Protein AF-A0A8I2K1X7-F1 (afdb_monomer)

Foldseek 3Di:
DQQFDQDLQPRDRARWDWDADPVRDTFTAGPPPRDTDQPVVNVPSVAAEAEAAEAEAAPLCLQLLVLLVLLCQVVCPVQQPPKDKDFRDPVLVVSNCVSNVCLVQQFHDDAFDLAADRWNWMWIARDPVQGIHIYTYTDHHSVCQPALVSCLGHPLSVLVHQEYEHRDACVVVVLALVVLQSSVVRVCNNCVVSVHAQASHEYEYEHEQVLVCCVQAPCPHPNVLLVVLFVVQFPVVSRPDPLVVVVVSQQVSFVSVVVCCCPVSVNVVSVVVSPVGHNYYTYYYWYSFSDDADPSGDPDRGTIGCSCVSVSVSSVSVCVVVVVVPPD

Mean predicted aligned error: 5.33 Å

Nearest PDB structures (foldseek):
  4j0q-assembly5_E  TM=5.672E-01  e=1.268E-02  Pseudomonas putida KT2440
  7z8f-assembly1_j  TM=4.090E-01  e=5.448E-02  Homo sapiens
  7z8l-assembly1_q  TM=3.602E-01  e=9.410E-02  Homo sapiens
  8ptk-assembly1_r  TM=2.717E-01  e=3.351E-02  Homo sapiens
  7z8f-assembly1_r  TM=3.135E-01  e=1.355E-01  Homo sapiens

Solvent-accessible surface area (backbone atoms only — not comparable to full-atom values): 17519 Å² total; per-residue (Å²): 132,83,68,65,43,71,35,84,86,77,65,47,75,36,48,64,42,81,45,63,50,98,85,68,50,76,44,38,24,34,75,85,77,62,48,75,44,46,62,70,70,66,70,48,69,86,50,50,77,44,46,45,35,64,44,44,55,69,90,25,43,64,68,52,41,54,34,36,39,59,55,50,48,68,60,43,43,80,49,33,83,81,28,48,77,42,55,63,43,71,69,24,41,50,54,49,51,54,35,32,54,29,50,76,71,27,34,64,71,77,84,54,54,74,52,61,53,80,46,40,37,35,37,42,34,46,39,74,95,69,42,51,34,37,38,37,38,46,62,51,25,19,70,25,55,76,38,31,72,40,22,47,68,22,43,58,65,54,66,69,22,52,36,42,32,38,35,36,27,46,75,84,49,74,53,41,26,64,62,55,31,50,48,51,50,29,48,51,51,18,34,46,77,68,75,31,58,56,56,75,18,32,40,34,41,28,36,28,57,45,66,76,40,41,93,76,29,30,85,86,34,99,40,23,69,58,33,53,51,43,72,63,23,36,71,76,64,58,44,81,56,53,50,73,62,52,53,52,51,48,52,52,49,14,54,55,49,50,48,46,38,40,67,77,31,58,18,50,66,35,52,54,50,46,58,73,44,28,61,43,73,46,35,49,58,24,15,44,42,52,62,81,59,57,94,64,29,46,91,60,83,72,49,43,14,34,56,58,53,65,57,52,49,43,55,53,56,60,46,56,58,53,54,65,73,65,68,120

pLDDT: mean 89.43, std 10.59, range [32.03, 98.62]

Sequence (328 aa):
MKNKMICPYCLEQKTIAVRKDKNKKSYYSCSACNSIIPREYAENTAIPREVVSAVGFRGHGKTINFSSLFYSVDELASIWPGFYSFAIDEKSLETLRNNINKLKKGELPPPSPTSFPTPTIVRFSNIPGLGDRFFLFYDTSGEAYTNASRLITNARFVKRSQVVIFLISLKDLDYDGSKMHDLLSVYIQGLTELEGNPKDQHLLVVFSKGDVLNPIMDENSRWKEIWQYLTNGGLKSLENIKIKKYIAGMKKASNILRDFTRIDLKATQFLNFAKNRFKTVEFSIISSLGANPVESRLQVEITPKRIFDPLLWVTYQSLSWFKKLISI

Secondary structure (DSSP, 8-state):
---EEE-TTT--EEEEEEEE-TT--EEEEETTT-PEEPHHHHH-TTS-EEEEEEE--TTS-HHHHHHHHHHTHHHHHHHSTT-EEEESSHHHHHHHHHHHHHHHTTBPPPPPPSSPPPPEEEEEEEETTTEEEEEEEE---GGGGSSHHHHHHHHGGGGG-SEEEEEEETGGGTT-HHHHHHHHHHHHHHHHHTT--GGGSEEEEEEE-GGGGTTTSSTTSTTHHHHHHHHT-SGGGGTT--HHHHHHHHHHHHHHHHHHHHHTS--HHHHHHHHHHSSEEEEEE-BSSSS--BTTB-SS----BSTTHHHHHHHHHHHHHHHHHS--

Radius of gyration: 19.54 Å; Cα contacts (8 Å, |Δi|>4): 620; chains: 1; bounding box: 54×45×62 Å

Structure (mmCIF, N/CA/C/O backbone):
data_AF-A0A8I2K1X7-F1
#
_entry.id   AF-A0A8I2K1X7-F1
#
loop_
_atom_site.group_PDB
_atom_site.id
_atom_site.type_symbol
_atom_site.label_atom_id
_atom_site.label_alt_id
_atom_site.label_comp_id
_atom_site.label_asym_id
_atom_site.label_entity_id
_atom_site.label_seq_id
_atom_site.pdbx_PDB_ins_code
_atom_site.Cartn_x
_atom_site.Cartn_y
_atom_site.Cartn_z
_atom_site.occupancy
_atom_site.B_iso_or_equiv
_atom_site.auth_seq_id
_atom_site.auth_comp_id
_atom_site.auth_asym_id
_atom_site.auth_atom_id
_atom_site.pdbx_PDB_model_num
ATOM 1 N N . MET A 1 1 ? -29.851 4.014 15.148 1.00 43.28 1 MET A N 1
ATOM 2 C CA . MET A 1 1 ? -29.235 2.817 14.524 1.00 43.28 1 MET A CA 1
ATOM 3 C C . MET A 1 1 ? -27.878 2.569 15.174 1.00 43.28 1 MET A C 1
ATOM 5 O O . MET A 1 1 ? -27.147 3.527 15.378 1.00 43.28 1 MET A O 1
ATOM 9 N N . LYS A 1 2 ? -27.539 1.331 15.561 1.00 54.72 2 LYS A N 1
ATOM 10 C CA . LYS A 1 2 ? -26.189 1.012 16.063 1.00 54.72 2 LYS A CA 1
ATOM 11 C C . LYS A 1 2 ? -25.235 0.986 14.864 1.00 54.72 2 LYS A C 1
ATOM 13 O O . LYS A 1 2 ? -25.340 0.077 14.044 1.00 54.72 2 LYS A O 1
ATOM 18 N N . ASN A 1 3 ? -24.365 1.989 14.730 1.00 64.94 3 ASN A N 1
ATOM 19 C CA . ASN A 1 3 ? -23.429 2.082 13.606 1.00 64.94 3 ASN A CA 1
ATOM 20 C C . ASN A 1 3 ? -22.484 0.872 13.612 1.00 64.94 3 ASN A C 1
ATOM 22 O O . ASN A 1 3 ? -21.681 0.691 14.530 1.00 64.94 3 ASN A O 1
ATOM 26 N N . LYS A 1 4 ? -22.615 0.013 12.593 1.00 82.00 4 LYS A N 1
ATOM 27 C CA . LYS A 1 4 ? -21.680 -1.086 12.351 1.00 82.00 4 LYS A CA 1
ATOM 28 C C . LYS A 1 4 ? -20.427 -0.505 11.710 1.00 82.00 4 LYS A C 1
ATOM 30 O O . LYS A 1 4 ? -20.515 0.127 10.662 1.00 82.00 4 LYS A O 1
ATOM 35 N N . MET A 1 5 ? -19.272 -0.760 12.303 1.00 89.06 5 MET A N 1
ATOM 36 C CA . MET A 1 5 ? -17.982 -0.314 11.783 1.00 89.06 5 MET A CA 1
ATOM 37 C C . MET A 1 5 ? -16.976 -1.459 11.807 1.00 89.06 5 MET A C 1
ATOM 39 O O . MET A 1 5 ? -17.133 -2.426 12.555 1.00 89.06 5 MET A O 1
ATOM 43 N N . ILE A 1 6 ? -15.949 -1.357 10.968 1.00 92.12 6 ILE A N 1
ATOM 44 C CA . ILE A 1 6 ? -14.867 -2.335 10.952 1.00 92.12 6 ILE A CA 1
ATOM 45 C C . ILE A 1 6 ? -14.005 -2.178 12.206 1.00 92.12 6 ILE A C 1
ATOM 47 O O . ILE A 1 6 ? -13.490 -1.094 12.498 1.00 92.12 6 ILE A O 1
ATOM 51 N N . CYS A 1 7 ? -13.867 -3.262 12.966 1.00 93.06 7 CYS A N 1
ATOM 52 C CA . CYS A 1 7 ? -12.929 -3.325 14.078 1.00 93.06 7 CYS A CA 1
ATOM 53 C C . CYS A 1 7 ? -11.491 -3.374 13.532 1.00 93.06 7 CYS A C 1
ATOM 55 O O . CYS A 1 7 ? -11.202 -4.259 12.732 1.00 93.06 7 CYS A O 1
ATOM 57 N N . PRO A 1 8 ? -10.565 -2.510 13.975 1.00 92.81 8 PRO A N 1
ATOM 58 C CA . PRO A 1 8 ? -9.185 -2.534 13.496 1.00 92.81 8 PRO A CA 1
ATOM 59 C C . PRO A 1 8 ? -8.397 -3.759 13.993 1.00 92.81 8 PRO A C 1
ATOM 61 O O . PRO A 1 8 ? -7.342 -4.065 13.472 1.00 92.81 8 PRO A O 1
ATOM 64 N N . TYR A 1 9 ? -8.872 -4.504 14.990 1.00 91.62 9 TYR A N 1
ATOM 65 C CA . TYR A 1 9 ? -8.098 -5.629 15.537 1.00 91.62 9 TYR A CA 1
ATOM 66 C C . TYR A 1 9 ? -8.554 -6.987 15.001 1.00 91.62 9 TYR A C 1
ATOM 68 O O . TYR A 1 9 ? -7.733 -7.852 14.710 1.00 91.62 9 TYR A O 1
ATOM 76 N N . CYS A 1 10 ? -9.864 -7.194 14.847 1.00 89.69 10 CYS A N 1
ATOM 77 C CA . CYS A 1 10 ? -10.405 -8.445 14.305 1.00 89.69 10 CYS A CA 1
ATOM 78 C C . CYS A 1 10 ? -10.972 -8.315 12.894 1.00 89.69 10 CYS A C 1
ATOM 80 O O . CYS A 1 10 ? -11.294 -9.335 12.297 1.00 89.69 10 CYS A O 1
ATOM 82 N N . LEU A 1 11 ? -11.094 -7.090 12.367 1.00 89.00 11 LEU A N 1
ATOM 83 C CA . LEU A 1 11 ? -11.533 -6.804 10.996 1.00 89.00 11 LEU A CA 1
ATOM 84 C C . LEU A 1 11 ? -12.962 -7.229 10.664 1.00 89.00 11 LEU A C 1
ATOM 86 O O . LEU A 1 11 ? -13.391 -7.200 9.509 1.00 89.00 11 LEU A O 1
ATOM 90 N N . GLU A 1 12 ? -13.729 -7.541 11.700 1.00 88.75 12 GLU A N 1
ATOM 91 C CA . GLU A 1 12 ? -15.152 -7.798 11.614 1.00 88.75 12 GLU A CA 1
ATOM 92 C C . GLU A 1 12 ? -15.945 -6.489 11.617 1.00 88.75 12 GLU A C 1
ATOM 94 O O . GLU A 1 12 ? -15.672 -5.571 12.398 1.00 88.75 12 GLU A O 1
ATOM 99 N N . GLN A 1 13 ? -16.964 -6.417 10.758 1.00 88.44 13 GLN A N 1
ATOM 100 C CA . GLN A 1 13 ? -17.906 -5.302 10.734 1.00 88.44 13 GLN A CA 1
ATOM 101 C C . GLN A 1 13 ? -18.980 -5.530 11.798 1.00 88.44 13 GLN A C 1
ATOM 103 O O . GLN A 1 13 ? -19.928 -6.299 11.612 1.00 88.44 13 GLN A O 1
ATOM 108 N N . LYS A 1 14 ? -18.813 -4.881 12.949 1.00 87.31 14 LYS A N 1
ATOM 109 C CA . LYS A 1 14 ? -19.638 -5.120 14.136 1.00 87.31 14 LYS A CA 1
ATOM 110 C C . LYS A 1 14 ? -20.044 -3.814 14.793 1.00 87.31 14 LYS A C 1
ATOM 112 O O . LYS A 1 14 ? -19.517 -2.742 14.509 1.00 87.31 14 LYS A O 1
ATOM 117 N N . THR A 1 15 ? -20.998 -3.928 15.704 1.00 86.06 15 THR A N 1
ATOM 118 C CA . THR A 1 15 ? -21.320 -2.843 16.620 1.00 86.06 15 THR A CA 1
ATOM 119 C C . THR A 1 15 ? -20.172 -2.665 17.606 1.00 86.06 15 THR A C 1
ATOM 121 O O . THR A 1 15 ? -19.747 -3.636 18.246 1.00 86.06 15 THR A O 1
ATOM 124 N N . ILE A 1 16 ? -19.719 -1.425 17.767 1.00 89.25 16 ILE A N 1
ATOM 125 C CA . ILE A 1 16 ? -18.835 -1.041 18.864 1.00 89.25 16 ILE A CA 1
ATOM 126 C C . ILE A 1 16 ? -19.697 -0.655 20.062 1.00 89.25 16 ILE A C 1
ATOM 128 O O . ILE A 1 16 ? -20.577 0.198 19.967 1.00 89.25 16 ILE A O 1
ATOM 132 N N . ALA A 1 17 ? -19.485 -1.350 21.175 1.00 90.25 17 ALA A N 1
ATOM 133 C CA . ALA A 1 17 ? -20.233 -1.148 22.404 1.00 90.25 17 ALA A CA 1
ATOM 134 C C . ALA A 1 17 ? -19.509 -0.145 23.302 1.00 90.25 17 ALA A C 1
ATOM 136 O O . ALA A 1 17 ? -18.297 -0.252 23.501 1.00 90.25 17 ALA A O 1
ATOM 137 N N . VAL A 1 18 ? -20.268 0.780 23.889 1.00 93.12 18 VAL A N 1
ATOM 138 C CA . VAL A 1 18 ? -19.789 1.623 24.987 1.00 93.12 18 VAL A CA 1
ATOM 139 C C . VAL A 1 18 ? -19.911 0.822 26.277 1.00 93.12 18 VAL A C 1
ATOM 141 O O . VAL A 1 18 ? -20.996 0.362 26.630 1.00 93.12 18 VAL A O 1
ATOM 144 N N . ARG A 1 19 ? -18.792 0.627 26.965 1.00 92.44 19 ARG A N 1
ATOM 145 C CA . ARG A 1 19 ? -18.703 -0.035 28.269 1.00 92.44 19 ARG A CA 1
ATOM 146 C C . ARG A 1 19 ? -18.160 0.953 29.293 1.00 92.44 19 ARG A C 1
ATOM 148 O O . ARG A 1 19 ? -17.630 1.994 28.918 1.00 92.44 19 ARG A O 1
ATOM 155 N N . LYS A 1 20 ? -18.295 0.639 30.579 1.00 93.44 20 LYS A N 1
ATOM 156 C CA . LYS A 1 20 ? -17.704 1.414 31.678 1.00 93.44 20 LYS A CA 1
ATOM 157 C C . LYS A 1 20 ? -16.700 0.550 32.423 1.00 93.44 20 LYS A C 1
ATOM 159 O O . LYS A 1 20 ? -16.929 -0.649 32.581 1.00 93.44 20 LYS A O 1
ATOM 164 N N . ASP A 1 21 ? -15.581 1.136 32.824 1.00 90.88 21 ASP A N 1
ATOM 165 C CA . ASP A 1 21 ? -14.626 0.477 33.713 1.00 90.88 21 ASP A CA 1
ATOM 166 C C . ASP A 1 21 ? -15.073 0.571 35.186 1.00 90.88 21 ASP A C 1
ATOM 168 O O . ASP A 1 21 ? -16.133 1.124 35.502 1.00 90.88 21 ASP A O 1
ATOM 172 N N . LYS A 1 22 ? -14.258 0.030 36.104 1.00 90.31 22 LYS A N 1
ATOM 173 C CA . LYS A 1 22 ? -14.517 0.077 37.556 1.00 90.31 22 LYS A CA 1
ATOM 174 C C . LYS A 1 22 ? -14.634 1.513 38.095 1.00 90.31 22 LYS A C 1
ATOM 176 O O . LYS A 1 22 ? -15.334 1.733 39.076 1.00 90.31 22 LYS A O 1
ATOM 181 N N . ASN A 1 23 ? -14.026 2.483 37.411 1.00 91.50 23 ASN A N 1
ATOM 182 C CA . ASN A 1 23 ? -14.037 3.904 37.756 1.00 91.50 23 ASN A CA 1
ATOM 183 C C . ASN A 1 23 ? -15.165 4.674 37.041 1.00 91.50 23 ASN A C 1
ATOM 185 O O . ASN A 1 23 ? -15.157 5.903 37.012 1.00 91.50 23 ASN A O 1
ATOM 189 N N . LYS A 1 24 ? -16.142 3.969 36.448 1.00 86.00 24 LYS A N 1
ATOM 190 C CA . LYS A 1 24 ? -17.257 4.526 35.660 1.00 86.00 24 LYS A CA 1
ATOM 191 C C . LYS A 1 24 ? -16.824 5.298 34.403 1.00 86.00 24 LYS A C 1
ATOM 193 O O . LYS A 1 24 ? -17.674 5.943 33.782 1.00 86.00 24 LYS A O 1
ATOM 198 N N . LYS A 1 25 ? -15.562 5.209 33.973 1.00 90.88 25 LYS A N 1
ATOM 199 C CA . LYS A 1 25 ? -15.080 5.841 32.740 1.00 90.88 25 LYS A CA 1
ATOM 200 C C . LYS A 1 25 ? -15.536 5.020 31.539 1.00 90.88 25 LYS A C 1
ATOM 202 O O . LYS A 1 25 ? -15.321 3.809 31.469 1.00 90.88 25 LYS A O 1
ATOM 207 N N . SER A 1 26 ? -16.183 5.685 30.586 1.00 93.12 26 SER A N 1
ATOM 208 C CA . SER A 1 26 ? -16.662 5.031 29.370 1.00 93.12 26 SER A CA 1
ATOM 209 C C . SER A 1 26 ? -15.505 4.706 28.420 1.00 93.12 26 SER A C 1
ATOM 211 O O . SER A 1 26 ? -14.658 5.563 28.161 1.00 93.12 26 SER A O 1
ATOM 213 N N . TYR A 1 27 ? -15.512 3.508 27.843 1.00 93.50 27 TYR A N 1
ATOM 214 C CA . TYR A 1 27 ? -14.605 3.076 26.779 1.00 93.50 27 TYR A CA 1
ATOM 215 C C . TYR A 1 27 ? -15.371 2.336 25.678 1.00 93.50 27 TYR A C 1
ATOM 217 O O . TYR A 1 27 ? -16.461 1.808 25.898 1.00 93.50 27 TYR A O 1
ATOM 225 N N . TYR A 1 28 ? -14.797 2.300 24.480 1.00 94.62 28 TYR A N 1
ATOM 226 C CA . TYR A 1 28 ? -15.372 1.612 23.329 1.00 94.62 28 TYR A CA 1
ATOM 227 C C . TYR A 1 28 ? -14.747 0.227 23.189 1.00 94.62 28 TYR A C 1
ATOM 229 O O . TYR A 1 28 ? -13.544 0.068 23.373 1.00 94.62 28 TYR A O 1
ATOM 237 N N . SER A 1 29 ? -15.547 -0.785 22.862 1.00 94.62 29 SER A N 1
ATOM 238 C CA . SER A 1 29 ? -15.068 -2.163 22.700 1.00 94.62 29 SER A CA 1
ATOM 239 C C . SER A 1 29 ? -15.733 -2.868 21.526 1.00 94.62 29 SER A C 1
ATOM 241 O O . SER A 1 29 ? -16.920 -2.668 21.243 1.00 94.62 29 SER A O 1
ATOM 243 N N . CYS A 1 30 ? -14.974 -3.717 20.838 1.00 93.31 30 CYS A N 1
ATOM 244 C CA . CYS A 1 30 ? -15.537 -4.586 19.815 1.00 93.31 30 CYS A CA 1
ATOM 245 C C . CYS A 1 30 ? -16.385 -5.685 20.461 1.00 93.31 30 CYS A C 1
ATOM 247 O O . CYS A 1 30 ? -15.912 -6.413 21.328 1.00 93.31 30 CYS A O 1
ATOM 249 N N . SER A 1 31 ? -17.618 -5.861 19.989 1.00 91.56 31 SER A N 1
ATOM 250 C CA . SER A 1 31 ? -18.508 -6.926 20.471 1.00 91.56 31 SER A CA 1
ATOM 251 C C . SER A 1 31 ? -18.048 -8.349 20.125 1.00 91.56 31 SER A C 1
ATOM 253 O O . SER A 1 31 ? -18.512 -9.284 20.764 1.00 91.56 31 SER A O 1
ATOM 255 N N . ALA A 1 32 ? -17.149 -8.524 19.149 1.00 91.25 32 ALA A N 1
ATOM 256 C CA . ALA A 1 32 ? -16.661 -9.842 18.730 1.00 91.25 32 ALA A CA 1
ATOM 257 C C . ALA A 1 32 ? -15.359 -10.254 19.432 1.00 91.25 32 ALA A C 1
ATOM 259 O O . ALA A 1 32 ? -15.272 -11.352 19.965 1.00 91.25 32 ALA A O 1
ATOM 260 N N . CYS A 1 33 ? -14.343 -9.385 19.439 1.00 91.88 33 CYS A N 1
ATOM 261 C CA . CYS A 1 33 ? -13.023 -9.714 19.993 1.00 91.88 33 CYS A CA 1
ATOM 262 C C . CYS A 1 33 ? -12.727 -9.049 21.343 1.00 91.88 33 CYS A C 1
ATOM 264 O O . CYS A 1 33 ? -11.631 -9.210 21.865 1.00 91.88 33 CYS A O 1
ATOM 266 N N . ASN A 1 34 ? -13.667 -8.269 21.892 1.00 92.31 34 ASN A N 1
ATOM 267 C CA . ASN A 1 34 ? -13.533 -7.513 23.144 1.00 92.31 34 ASN A CA 1
ATOM 268 C C . ASN A 1 34 ? -12.375 -6.495 23.204 1.00 92.31 34 ASN A C 1
ATOM 270 O O . ASN A 1 34 ? -12.205 -5.843 24.231 1.00 92.31 34 ASN A O 1
ATOM 274 N N . SER A 1 35 ? -11.621 -6.295 22.119 1.00 92.31 35 SER A N 1
ATOM 275 C CA . SER A 1 35 ? -10.559 -5.288 22.057 1.00 92.31 35 SER A CA 1
ATOM 276 C C . SER A 1 35 ? -11.113 -3.883 22.300 1.00 92.31 35 SER A C 1
ATOM 278 O O . SER A 1 35 ? -12.180 -3.533 21.780 1.00 92.31 35 SER A O 1
ATOM 280 N N . ILE A 1 36 ? -10.370 -3.083 23.067 1.00 93.62 36 ILE A N 1
ATOM 281 C CA . ILE A 1 36 ? -10.667 -1.669 23.304 1.00 93.62 36 ILE A CA 1
ATOM 282 C C . ILE A 1 36 ? -10.404 -0.908 22.009 1.00 93.62 36 ILE A C 1
ATOM 284 O O . ILE A 1 36 ? -9.318 -0.996 21.450 1.00 93.62 36 ILE A O 1
ATOM 288 N N . ILE A 1 37 ? -11.406 -0.180 21.527 1.00 94.31 37 ILE A N 1
ATOM 289 C CA . ILE A 1 37 ? -11.307 0.626 20.312 1.00 94.31 37 ILE A CA 1
ATOM 290 C C . ILE A 1 37 ? -10.917 2.052 20.700 1.00 94.31 37 ILE A C 1
ATOM 292 O O . ILE A 1 37 ? -11.545 2.609 21.609 1.00 94.31 37 ILE A O 1
ATOM 296 N N . PRO A 1 38 ? -9.934 2.673 20.023 1.00 94.38 38 PRO A N 1
ATOM 297 C CA . PRO A 1 38 ? -9.582 4.054 20.306 1.00 94.38 38 PRO A CA 1
ATOM 298 C C . PRO A 1 38 ? -10.788 4.976 20.115 1.00 94.38 38 PRO A C 1
ATOM 300 O O . PRO A 1 38 ? -11.530 4.863 19.134 1.00 94.38 38 PRO A O 1
ATOM 303 N N . ARG A 1 39 ? -10.979 5.894 21.068 1.00 93.44 39 ARG A N 1
ATOM 304 C CA . ARG A 1 39 ? -12.136 6.799 21.119 1.00 93.44 39 ARG A CA 1
ATOM 305 C C . ARG A 1 39 ? -12.312 7.573 19.815 1.00 93.44 39 ARG A C 1
ATOM 307 O O . ARG A 1 39 ? -13.391 7.534 19.236 1.00 93.44 39 ARG A O 1
ATOM 314 N N . GLU A 1 40 ? -11.231 8.178 19.332 1.00 93.56 40 GLU A N 1
ATOM 315 C CA . GLU A 1 40 ? -11.212 8.975 18.103 1.00 93.56 40 GLU A CA 1
ATOM 316 C C . GLU A 1 40 ? -11.729 8.187 16.889 1.00 93.56 40 GLU A C 1
ATOM 318 O O . GLU A 1 40 ? -12.519 8.686 16.090 1.00 93.56 40 GLU A O 1
ATOM 323 N N . TYR A 1 41 ? -11.360 6.912 16.779 1.00 94.12 41 TYR A N 1
ATOM 324 C CA . TYR A 1 41 ? -11.813 6.043 15.696 1.00 94.12 41 TYR A CA 1
ATOM 325 C C . TYR A 1 41 ? -13.283 5.631 15.834 1.00 94.12 41 TYR A C 1
ATOM 327 O O . TYR A 1 41 ? -13.988 5.516 14.824 1.00 94.12 41 TYR A O 1
ATOM 335 N N . ALA A 1 42 ? -13.739 5.396 17.068 1.00 93.19 42 ALA A N 1
ATOM 336 C CA . ALA A 1 42 ? -15.102 4.974 17.378 1.00 93.19 42 ALA A CA 1
ATOM 337 C C . ALA A 1 42 ? -16.130 6.110 17.243 1.00 93.19 42 ALA A C 1
ATOM 339 O O . ALA A 1 42 ? -17.234 5.872 16.759 1.00 93.19 42 ALA A O 1
ATOM 340 N N . GLU A 1 43 ? -15.774 7.332 17.645 1.00 92.62 43 GLU A N 1
ATOM 341 C CA . GLU A 1 43 ? -16.683 8.487 17.650 1.00 92.62 43 GLU A CA 1
ATOM 342 C C . GLU A 1 43 ? -16.849 9.099 16.251 1.00 92.62 43 GLU A C 1
ATOM 344 O O . GLU A 1 43 ? -17.961 9.449 15.850 1.00 92.62 43 GLU A O 1
ATOM 349 N N . ASN A 1 44 ? -15.791 9.121 15.436 1.00 92.12 44 ASN A N 1
ATOM 350 C CA . ASN A 1 44 ? -15.813 9.733 14.105 1.00 92.12 44 ASN A CA 1
ATOM 351 C C . ASN A 1 44 ? -16.345 8.785 13.015 1.00 92.12 44 ASN A C 1
ATOM 353 O O . ASN A 1 44 ? -15.666 8.471 12.033 1.00 92.12 44 ASN A O 1
ATOM 357 N N . THR A 1 45 ? -17.570 8.276 13.175 1.00 89.88 45 THR A N 1
ATOM 358 C CA . THR A 1 45 ? -18.150 7.250 12.278 1.00 89.88 45 THR A CA 1
ATOM 359 C C . THR A 1 45 ? -18.290 7.680 10.813 1.00 89.88 45 THR A C 1
ATOM 361 O O . THR A 1 45 ? -18.204 6.817 9.943 1.00 89.88 45 THR A O 1
ATOM 364 N N . ALA A 1 46 ? -18.390 8.979 10.522 1.00 89.81 46 ALA A N 1
ATOM 365 C CA . ALA A 1 46 ? -18.499 9.503 9.157 1.00 89.81 46 ALA A CA 1
ATOM 366 C C . ALA A 1 46 ? -17.187 9.452 8.343 1.00 89.81 46 ALA A C 1
ATOM 368 O O . ALA A 1 46 ? -17.234 9.465 7.116 1.00 89.81 46 ALA A O 1
ATOM 369 N N . ILE A 1 47 ? -16.022 9.374 8.998 1.00 92.44 47 ILE A N 1
ATOM 370 C CA . ILE A 1 47 ? -14.719 9.389 8.314 1.00 92.44 47 ILE A CA 1
ATOM 371 C C . ILE A 1 47 ? -14.445 8.017 7.668 1.00 92.44 47 ILE A C 1
ATOM 373 O O . ILE A 1 47 ? -14.477 7.004 8.373 1.00 92.44 47 ILE A O 1
ATOM 377 N N . PRO A 1 48 ? -14.146 7.919 6.360 1.00 92.56 48 PRO A N 1
ATOM 378 C CA . PRO A 1 48 ? -13.856 6.635 5.722 1.00 92.56 48 PRO A CA 1
ATOM 379 C C . PRO A 1 48 ? -12.636 5.925 6.327 1.00 92.56 48 PRO A C 1
ATOM 381 O O . PRO A 1 48 ? -11.716 6.560 6.844 1.00 92.56 48 PRO A O 1
ATOM 384 N N . ARG A 1 49 ? -12.644 4.589 6.270 1.00 92.31 49 ARG A N 1
ATOM 385 C CA . ARG A 1 49 ? -11.635 3.715 6.888 1.00 92.31 49 ARG A CA 1
ATOM 386 C C . ARG A 1 49 ? -11.022 2.818 5.830 1.00 92.31 49 ARG A C 1
ATOM 388 O O . ARG A 1 49 ? -11.706 1.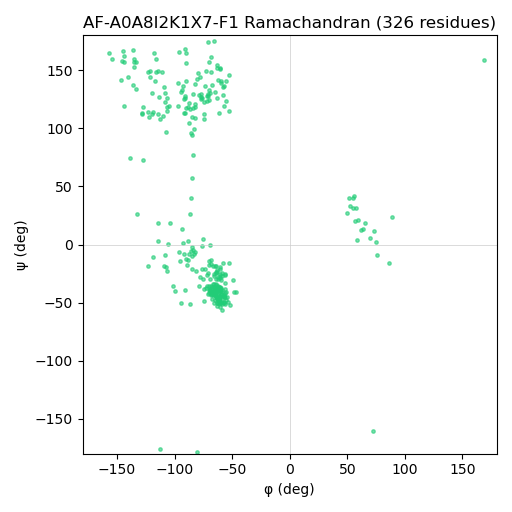960 5.281 1.00 92.31 49 ARG A O 1
ATOM 395 N N . GLU A 1 50 ? -9.742 3.019 5.579 1.00 93.56 50 GLU A N 1
ATOM 396 C CA . GLU A 1 50 ? -8.994 2.358 4.522 1.00 93.56 50 GLU A CA 1
ATOM 397 C C . GLU A 1 50 ? -8.052 1.319 5.127 1.00 93.56 50 GLU A C 1
ATOM 399 O O . GLU A 1 50 ? -7.147 1.647 5.897 1.00 93.56 50 GLU A O 1
ATOM 404 N N . VAL A 1 51 ? -8.254 0.048 4.777 1.00 93.75 51 VAL A N 1
ATOM 405 C CA . VAL A 1 51 ? -7.319 -1.028 5.131 1.00 93.75 51 VAL A CA 1
ATOM 406 C C . VAL A 1 51 ? -6.187 -1.039 4.113 1.00 93.75 51 VAL A C 1
ATOM 408 O O . VAL A 1 51 ? -6.385 -1.440 2.963 1.00 93.75 51 VAL A O 1
ATOM 411 N N . VAL A 1 52 ? -4.998 -0.623 4.545 1.00 93.50 52 VAL A N 1
ATOM 412 C CA . VAL A 1 52 ? -3.793 -0.597 3.714 1.00 93.50 52 VAL A CA 1
ATOM 413 C C . VAL A 1 52 ? -3.045 -1.911 3.900 1.00 93.50 52 VAL A C 1
ATOM 415 O O . VAL A 1 52 ? -2.531 -2.208 4.978 1.00 93.50 52 VAL A O 1
ATOM 418 N N . SER A 1 53 ? -3.001 -2.701 2.829 1.00 87.19 53 SER A N 1
ATOM 419 C CA . SER A 1 53 ? -2.407 -4.034 2.813 1.00 87.19 53 SER A CA 1
ATOM 420 C C . SER A 1 53 ? -1.264 -4.091 1.808 1.00 87.19 53 SER A C 1
ATOM 422 O O . SER A 1 53 ? -1.514 -4.054 0.602 1.00 87.19 53 SER A O 1
ATOM 424 N N . ALA A 1 54 ? -0.030 -4.234 2.296 1.00 90.12 54 ALA A N 1
ATOM 425 C CA . ALA A 1 54 ? 1.133 -4.508 1.457 1.00 90.12 54 ALA A CA 1
ATOM 426 C C . ALA A 1 54 ? 1.452 -6.011 1.445 1.00 90.12 54 ALA A C 1
ATOM 428 O O . ALA A 1 54 ? 1.774 -6.605 2.472 1.00 90.12 54 ALA A O 1
ATOM 429 N N . VAL A 1 55 ? 1.394 -6.612 0.261 1.00 90.25 55 VAL A N 1
ATOM 430 C CA . VAL A 1 55 ? 1.716 -8.014 -0.020 1.00 90.25 55 VAL A CA 1
ATOM 431 C C . VAL A 1 55 ? 3.020 -8.067 -0.804 1.00 90.25 55 VAL A C 1
ATOM 433 O O . VAL A 1 55 ? 3.228 -7.285 -1.725 1.00 90.25 55 VAL A O 1
ATOM 436 N N . GLY A 1 56 ? 3.915 -8.978 -0.440 1.00 88.06 56 GLY A N 1
ATOM 437 C CA . GLY A 1 56 ? 5.204 -9.143 -1.112 1.00 88.06 56 GLY A CA 1
ATOM 438 C C . GLY A 1 56 ? 6.136 -10.049 -0.324 1.00 88.06 56 GLY A C 1
ATOM 439 O O . GLY A 1 56 ? 5.978 -10.180 0.895 1.00 88.06 56 GLY A O 1
ATOM 440 N N . PHE A 1 57 ? 7.134 -10.637 -0.982 1.00 87.56 57 PHE A N 1
ATOM 441 C CA . PHE A 1 57 ? 8.116 -11.484 -0.305 1.00 87.56 57 PHE A CA 1
ATOM 442 C C . PHE A 1 57 ? 8.987 -10.694 0.686 1.00 87.56 57 PHE A C 1
ATOM 444 O O . PHE A 1 57 ? 8.879 -9.469 0.861 1.00 87.56 57 PHE A O 1
ATOM 451 N N . ARG A 1 58 ? 9.832 -11.420 1.421 1.00 87.94 58 ARG A N 1
ATOM 452 C CA . ARG A 1 58 ? 10.839 -10.821 2.304 1.00 87.94 58 ARG A CA 1
ATOM 453 C C . ARG A 1 58 ? 11.817 -10.001 1.451 1.00 87.94 58 ARG A C 1
ATOM 455 O O . ARG A 1 58 ? 12.123 -10.384 0.334 1.00 87.94 58 ARG A O 1
ATOM 462 N N . GLY A 1 59 ? 12.259 -8.845 1.950 1.00 86.62 59 GLY A N 1
ATOM 463 C CA . GLY A 1 59 ? 13.199 -7.971 1.227 1.00 86.62 59 GLY A CA 1
ATOM 464 C C . GLY A 1 59 ? 12.566 -6.980 0.241 1.00 86.62 59 GLY A C 1
ATOM 465 O O . GLY A 1 59 ? 13.175 -5.953 -0.045 1.00 86.62 59 GLY A O 1
ATOM 466 N N . HIS A 1 60 ? 11.300 -7.174 -0.149 1.00 92.12 60 HIS A N 1
ATOM 467 C CA . HIS A 1 60 ? 10.604 -6.315 -1.123 1.00 92.12 60 HIS A CA 1
ATOM 468 C C . HIS A 1 60 ? 10.278 -4.892 -0.620 1.00 92.12 60 HIS A C 1
ATOM 470 O O . HIS A 1 60 ? 9.703 -4.092 -1.355 1.00 92.12 60 HIS A O 1
ATOM 476 N N . GLY A 1 61 ? 10.631 -4.560 0.627 1.00 91.00 61 GLY A N 1
ATOM 477 C CA . GLY A 1 61 ? 10.562 -3.193 1.147 1.00 91.00 61 GLY A CA 1
ATOM 478 C C . GLY A 1 61 ? 9.232 -2.773 1.778 1.00 91.00 61 GLY A C 1
ATOM 479 O O . GLY A 1 61 ? 8.973 -1.581 1.834 1.00 91.00 61 GLY A O 1
ATOM 480 N N . LYS A 1 62 ? 8.389 -3.696 2.267 1.00 91.81 62 LYS A N 1
ATOM 481 C CA . LYS A 1 62 ? 7.074 -3.364 2.871 1.00 91.81 62 LYS A CA 1
ATOM 482 C C . LYS A 1 62 ? 7.188 -2.423 4.078 1.00 91.81 62 LYS A C 1
ATOM 484 O O . LYS A 1 62 ? 6.656 -1.317 4.053 1.00 91.81 62 LYS A O 1
ATOM 489 N N . THR A 1 63 ? 7.959 -2.828 5.082 1.00 89.75 63 THR A N 1
ATOM 490 C CA . THR A 1 63 ? 8.226 -2.040 6.295 1.00 89.75 63 THR A CA 1
ATOM 491 C C . THR A 1 63 ? 8.929 -0.727 5.983 1.00 89.75 63 THR A C 1
ATOM 493 O O . THR A 1 63 ? 8.573 0.312 6.534 1.00 89.75 63 THR A O 1
ATOM 496 N N . ILE A 1 64 ? 9.903 -0.761 5.067 1.00 91.31 64 ILE A N 1
ATOM 497 C CA . ILE A 1 64 ? 10.611 0.436 4.600 1.00 91.31 64 ILE A CA 1
ATOM 498 C C . ILE A 1 64 ? 9.639 1.406 3.930 1.00 91.31 64 ILE A C 1
ATOM 500 O O . ILE A 1 64 ? 9.652 2.583 4.255 1.00 91.31 64 ILE A O 1
ATOM 504 N N . ASN A 1 65 ? 8.754 0.920 3.060 1.00 92.94 65 ASN A N 1
ATOM 505 C CA . ASN A 1 65 ? 7.754 1.735 2.385 1.00 92.94 65 ASN A CA 1
ATOM 506 C C . ASN A 1 65 ? 6.859 2.479 3.384 1.00 92.94 65 ASN A C 1
ATOM 508 O O . ASN A 1 65 ? 6.724 3.694 3.289 1.00 92.94 65 ASN A O 1
ATOM 512 N N . PHE A 1 66 ? 6.300 1.779 4.375 1.00 91.94 66 PHE A N 1
ATOM 513 C CA . PHE A 1 66 ? 5.489 2.430 5.407 1.00 91.94 66 PHE A CA 1
ATOM 514 C C . PHE A 1 66 ? 6.306 3.386 6.276 1.00 91.94 66 PHE A C 1
ATOM 516 O O . PHE A 1 66 ? 5.859 4.495 6.550 1.00 91.94 66 PHE A O 1
ATOM 523 N N . SER A 1 67 ? 7.522 3.005 6.665 1.00 91.31 67 SER A N 1
ATOM 524 C CA . SER A 1 67 ? 8.374 3.850 7.509 1.00 91.31 67 SER A CA 1
ATOM 525 C C . SER A 1 67 ? 8.775 5.143 6.795 1.00 91.31 67 SER A C 1
ATOM 527 O O . SER A 1 67 ? 8.678 6.215 7.384 1.00 91.31 67 SER A O 1
ATOM 529 N N . SER A 1 68 ? 9.148 5.056 5.515 1.00 92.88 68 SER A N 1
ATOM 530 C CA . SER A 1 68 ? 9.438 6.214 4.669 1.00 92.88 68 SER A CA 1
ATOM 531 C C . SER A 1 68 ? 8.203 7.070 4.420 1.00 92.88 68 SER A C 1
ATOM 533 O O . SER A 1 68 ? 8.305 8.291 4.455 1.00 92.88 68 SER A O 1
ATOM 535 N N . LEU A 1 69 ? 7.030 6.456 4.215 1.00 93.88 69 LEU A N 1
ATOM 536 C CA . LEU A 1 69 ? 5.772 7.192 4.105 1.00 93.88 69 LEU A CA 1
ATOM 537 C C . LEU A 1 69 ? 5.560 8.051 5.351 1.00 93.88 69 LEU A C 1
ATOM 539 O O . LEU A 1 69 ? 5.365 9.251 5.217 1.00 93.88 69 LEU A O 1
ATOM 543 N N . PHE A 1 70 ? 5.661 7.463 6.547 1.00 91.69 70 PHE A N 1
ATOM 544 C CA . PHE A 1 70 ? 5.467 8.184 7.806 1.00 91.69 70 PHE A CA 1
ATOM 545 C C . PHE A 1 70 ? 6.550 9.219 8.091 1.00 91.69 70 PHE A C 1
ATOM 547 O O . PHE A 1 70 ? 6.229 10.297 8.581 1.00 91.69 70 PHE A O 1
ATOM 554 N N . TYR A 1 71 ? 7.803 8.931 7.742 1.00 91.12 71 TYR A N 1
ATOM 555 C CA . TYR A 1 71 ? 8.883 9.913 7.803 1.00 91.12 71 TYR A CA 1
ATOM 556 C C . TYR A 1 71 ? 8.553 11.167 6.979 1.00 91.12 71 TYR A C 1
ATOM 558 O O . TYR A 1 71 ? 8.821 12.279 7.419 1.00 91.12 71 TYR A O 1
ATOM 566 N N . SER A 1 72 ? 7.922 10.995 5.816 1.00 92.44 72 SER A N 1
ATOM 567 C CA . SER A 1 72 ? 7.563 12.091 4.913 1.00 92.44 72 SER A CA 1
ATOM 568 C C . SER A 1 72 ? 6.247 12.803 5.249 1.00 92.44 72 SER A C 1
ATOM 570 O O . SER A 1 72 ? 5.907 13.778 4.582 1.00 92.44 72 SER A O 1
ATOM 572 N N . VAL A 1 73 ? 5.478 12.340 6.241 1.00 91.88 73 VAL A N 1
ATOM 573 C CA . VAL A 1 73 ? 4.171 12.937 6.574 1.00 91.88 73 VAL A CA 1
ATOM 574 C C . VAL A 1 73 ? 4.310 14.339 7.170 1.00 91.88 73 VAL A C 1
ATOM 576 O O . VAL A 1 73 ? 3.476 15.190 6.873 1.00 91.88 73 VAL A O 1
ATOM 579 N N . ASP A 1 74 ? 5.351 14.604 7.963 1.00 87.12 74 ASP A N 1
ATOM 580 C CA . ASP A 1 74 ? 5.557 15.928 8.573 1.00 87.12 74 ASP A CA 1
ATOM 581 C C . ASP A 1 74 ? 5.747 17.016 7.501 1.00 87.12 74 ASP A C 1
ATOM 583 O O . ASP A 1 74 ? 5.217 18.118 7.626 1.00 87.12 74 ASP A O 1
ATOM 587 N N . GLU A 1 75 ? 6.423 16.689 6.395 1.00 90.44 75 GLU A N 1
ATOM 588 C CA . GLU A 1 75 ? 6.594 17.603 5.260 1.00 90.44 75 GLU A CA 1
ATOM 589 C C . GLU A 1 75 ? 5.283 17.820 4.487 1.00 90.44 75 GLU A C 1
ATOM 591 O O . GLU A 1 75 ? 5.084 18.875 3.895 1.00 90.44 75 GLU A O 1
ATOM 596 N N . LEU A 1 76 ? 4.325 16.884 4.532 1.00 92.00 76 LEU A N 1
ATOM 597 C CA . LEU A 1 76 ? 3.006 17.129 3.938 1.00 92.00 76 LEU A CA 1
ATOM 598 C C . LEU A 1 76 ? 2.261 18.267 4.643 1.00 92.00 76 LEU A C 1
ATOM 600 O O . LEU A 1 76 ? 1.546 19.021 3.985 1.00 92.00 76 LEU A O 1
ATOM 604 N N . ALA A 1 77 ? 2.438 18.420 5.957 1.00 91.31 77 ALA A N 1
ATOM 605 C CA . ALA A 1 77 ? 1.790 19.487 6.719 1.00 91.31 77 ALA A CA 1
ATOM 606 C C . ALA A 1 77 ? 2.279 20.886 6.319 1.00 91.31 77 ALA A C 1
ATOM 608 O O . ALA A 1 77 ? 1.527 21.850 6.457 1.00 91.31 77 ALA A O 1
ATOM 609 N N . SER A 1 78 ? 3.502 21.009 5.790 1.00 90.62 78 SER A N 1
ATOM 610 C CA . SER A 1 78 ? 4.016 22.290 5.296 1.00 90.62 78 SER A CA 1
ATOM 611 C C . SER A 1 78 ? 3.539 22.630 3.880 1.00 90.62 78 SER A C 1
ATOM 613 O O . SER A 1 78 ? 3.491 23.810 3.539 1.00 90.62 78 SER A O 1
ATOM 615 N N . ILE A 1 79 ? 3.145 21.638 3.069 1.00 93.25 79 ILE A N 1
ATOM 616 C CA . ILE A 1 79 ? 2.746 21.849 1.662 1.00 93.25 79 ILE A CA 1
ATOM 617 C C . ILE A 1 79 ? 1.239 21.718 1.402 1.00 93.25 79 ILE A C 1
ATOM 619 O O . ILE A 1 79 ? 0.753 22.179 0.367 1.00 93.25 79 ILE A O 1
ATOM 623 N N . TRP A 1 80 ? 0.482 21.076 2.295 1.00 94.19 80 TRP A N 1
ATOM 624 C CA . TRP A 1 80 ? -0.969 20.917 2.179 1.00 94.19 80 TRP A CA 1
ATOM 625 C C . TRP A 1 80 ? -1.689 21.766 3.232 1.00 94.19 80 TRP A C 1
ATOM 627 O O . TRP A 1 80 ? -1.648 21.438 4.419 1.00 94.19 80 TRP A O 1
ATOM 637 N N . PRO A 1 81 ? -2.394 22.840 2.824 1.00 92.69 81 PRO A N 1
ATOM 638 C CA . PRO A 1 81 ? -3.095 23.713 3.759 1.00 92.69 81 PRO A CA 1
ATOM 639 C C . PRO A 1 81 ? -4.081 22.953 4.654 1.00 92.69 81 PRO A C 1
ATOM 641 O O . PRO A 1 81 ? -4.988 22.276 4.170 1.00 92.69 81 PRO A O 1
ATOM 644 N N . GLY A 1 82 ? -3.901 23.081 5.971 1.00 93.38 82 GLY A N 1
ATOM 645 C CA . GLY A 1 82 ? -4.749 22.443 6.980 1.00 93.38 82 GLY A CA 1
ATOM 646 C C . GLY A 1 82 ? -4.529 20.938 7.151 1.00 93.38 82 GLY A C 1
ATOM 647 O O . GLY A 1 82 ? -5.243 20.322 7.947 1.00 93.38 82 GLY A O 1
ATOM 648 N N . PHE A 1 83 ? -3.580 20.329 6.434 1.00 96.12 83 PHE A N 1
ATOM 649 C CA . PHE A 1 83 ? -3.255 18.922 6.622 1.00 96.12 83 PHE A CA 1
ATOM 650 C C . PHE A 1 83 ? -2.625 18.687 7.992 1.00 96.12 83 PHE A C 1
ATOM 652 O O . PHE A 1 83 ? -1.739 19.418 8.432 1.00 96.12 83 PHE A O 1
ATOM 659 N N . TYR A 1 84 ? -3.055 17.613 8.642 1.00 94.94 84 TYR A N 1
ATOM 660 C CA . TYR A 1 84 ? -2.359 17.054 9.790 1.00 94.94 84 TYR A CA 1
ATOM 661 C C . TYR A 1 84 ? -2.509 15.537 9.795 1.00 94.94 84 TYR A C 1
ATOM 663 O O . TYR A 1 84 ? -3.451 14.974 9.222 1.00 94.94 84 TYR A O 1
ATOM 671 N N . SER A 1 85 ? -1.578 14.879 10.481 1.00 94.31 85 SER A N 1
ATOM 672 C CA . SER A 1 85 ? -1.671 13.458 10.783 1.00 94.31 85 SER A CA 1
ATOM 673 C C . SER A 1 85 ? -1.767 13.231 12.284 1.00 94.31 85 SER A C 1
ATOM 675 O O . SER A 1 85 ? -1.236 14.004 13.081 1.00 94.31 85 SER A O 1
ATOM 677 N N . PHE A 1 86 ? -2.475 12.176 12.674 1.00 91.75 86 PHE A N 1
ATOM 678 C CA . PHE A 1 86 ? -2.672 11.840 14.075 1.00 91.75 86 PHE A CA 1
ATOM 679 C C . PHE A 1 86 ? -2.687 10.325 14.272 1.00 91.75 86 PHE A C 1
ATOM 681 O O . PHE A 1 86 ? -3.540 9.622 13.724 1.00 91.75 86 PHE A O 1
ATOM 688 N N . ALA A 1 87 ? -1.740 9.819 15.062 1.00 93.25 87 ALA A N 1
ATOM 689 C CA . ALA A 1 87 ? -1.755 8.444 15.546 1.00 93.25 87 ALA A CA 1
ATOM 690 C C . ALA A 1 87 ? -2.821 8.317 16.640 1.00 93.25 87 ALA A C 1
ATOM 692 O O . ALA A 1 87 ? -2.779 9.043 17.629 1.00 93.25 87 ALA A O 1
ATOM 693 N N . ILE A 1 88 ? -3.787 7.416 16.467 1.00 91.81 88 ILE A N 1
ATOM 694 C CA . ILE A 1 88 ? -4.995 7.431 17.310 1.00 91.81 88 ILE A CA 1
ATOM 695 C C . ILE A 1 88 ? -4.850 6.690 18.647 1.00 91.81 88 ILE A C 1
ATOM 697 O O . ILE A 1 88 ? -5.755 6.754 19.479 1.00 91.81 88 ILE A O 1
ATOM 701 N N . ASP A 1 89 ? -3.755 5.953 18.839 1.00 88.56 89 ASP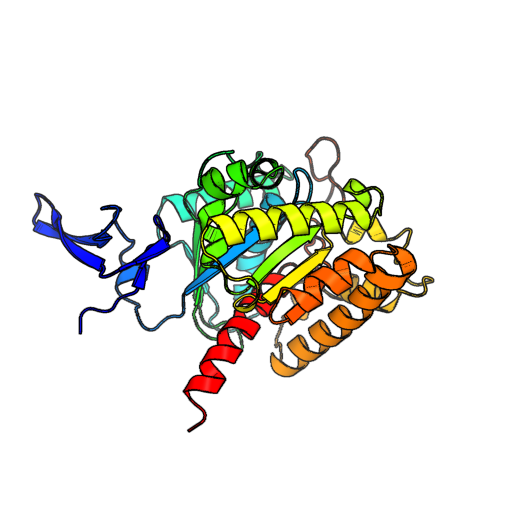 A N 1
ATOM 702 C CA . ASP A 1 89 ? -3.417 5.278 20.089 1.00 88.56 89 ASP A CA 1
ATOM 703 C C . ASP A 1 89 ? -1.902 5.299 20.358 1.00 88.56 89 ASP A C 1
ATOM 705 O O . ASP A 1 89 ? -1.090 5.542 19.461 1.00 88.56 89 ASP A O 1
ATOM 709 N N . GLU A 1 90 ? -1.533 5.054 21.621 1.00 85.69 90 GLU A N 1
ATOM 710 C CA . GLU A 1 90 ? -0.144 5.073 22.107 1.00 85.69 90 GLU A CA 1
ATOM 711 C C . GLU A 1 90 ? 0.747 4.115 21.307 1.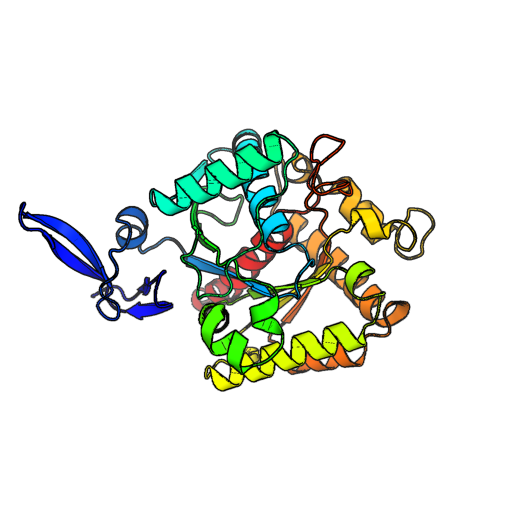00 85.69 90 GLU A C 1
ATOM 713 O O . GLU A 1 90 ? 1.854 4.462 20.910 1.00 85.69 90 GLU A O 1
ATOM 718 N N . LYS A 1 91 ? 0.236 2.918 20.998 1.00 87.44 91 LYS A N 1
ATOM 719 C CA . LYS A 1 91 ? 0.988 1.884 20.283 1.00 87.44 91 LYS A CA 1
ATOM 720 C C . LYS A 1 91 ? 1.293 2.290 18.840 1.00 87.44 91 LYS A C 1
ATOM 722 O O . LYS A 1 91 ? 2.396 2.045 18.343 1.00 87.44 91 LYS A O 1
ATOM 727 N N . SER A 1 92 ? 0.333 2.914 18.161 1.00 85.69 92 SER A N 1
ATOM 728 C CA . SER A 1 92 ? 0.530 3.480 16.827 1.00 85.69 92 SER A CA 1
ATOM 729 C C . SER A 1 92 ? 1.552 4.609 16.883 1.00 85.69 92 SER A C 1
ATOM 731 O O . SER A 1 92 ? 2.468 4.630 16.066 1.00 85.69 92 SER A O 1
ATOM 733 N N . LEU A 1 93 ? 1.448 5.500 17.874 1.00 87.25 93 LEU A N 1
ATOM 734 C CA . LEU A 1 93 ? 2.389 6.603 18.062 1.00 87.25 93 LEU A CA 1
ATOM 735 C C . LEU A 1 93 ? 3.819 6.106 18.314 1.00 87.25 93 LEU A C 1
ATOM 737 O O . LEU A 1 93 ? 4.757 6.601 17.693 1.00 87.25 93 LEU A O 1
ATOM 741 N N . GLU A 1 94 ? 3.987 5.115 19.186 1.00 87.50 94 GLU A N 1
ATOM 742 C CA . GLU A 1 94 ? 5.278 4.498 19.490 1.00 87.50 94 GLU A CA 1
ATOM 743 C C . GLU A 1 94 ? 5.886 3.838 18.247 1.00 87.50 94 GLU A C 1
ATOM 745 O O . GLU A 1 94 ? 7.044 4.093 17.913 1.00 87.50 94 GLU A O 1
ATOM 750 N N . THR A 1 95 ? 5.093 3.050 17.513 1.00 85.06 95 THR A N 1
ATOM 751 C CA . THR A 1 95 ? 5.536 2.395 16.270 1.00 85.06 95 THR A CA 1
ATOM 752 C C . THR A 1 95 ? 6.035 3.425 15.254 1.00 85.06 95 THR A C 1
ATOM 754 O O . THR A 1 95 ? 7.110 3.261 14.672 1.00 85.06 95 THR A O 1
ATOM 757 N N . LEU A 1 96 ? 5.284 4.516 15.076 1.00 85.75 96 LEU A N 1
ATOM 758 C CA . LEU A 1 96 ? 5.647 5.609 14.178 1.00 85.75 96 LEU A CA 1
ATOM 759 C C . LEU A 1 96 ? 6.933 6.304 14.620 1.00 85.75 96 LEU A C 1
ATOM 761 O O . LEU A 1 96 ? 7.879 6.391 13.838 1.00 85.75 96 LEU A O 1
ATOM 765 N N . ARG A 1 97 ? 7.000 6.748 15.880 1.00 87.44 97 ARG A N 1
ATOM 766 C CA . ARG A 1 97 ? 8.174 7.437 16.435 1.00 87.44 97 ARG A CA 1
ATOM 767 C C . ARG A 1 97 ? 9.430 6.584 16.321 1.00 87.44 97 ARG A C 1
ATOM 769 O O . ARG A 1 97 ? 10.460 7.087 15.883 1.00 87.44 97 ARG A O 1
ATOM 776 N N . ASN A 1 98 ? 9.346 5.300 16.658 1.00 87.56 98 ASN A N 1
ATOM 777 C CA . ASN A 1 98 ? 10.487 4.392 16.599 1.00 87.56 98 ASN A CA 1
ATOM 778 C C . ASN A 1 98 ? 11.008 4.222 15.167 1.00 87.56 98 ASN A C 1
ATOM 780 O O . ASN A 1 98 ? 12.214 4.329 14.944 1.00 87.56 98 ASN A O 1
ATOM 784 N N . ASN A 1 99 ? 10.121 4.016 14.192 1.00 86.19 99 ASN A N 1
ATOM 785 C CA . ASN A 1 99 ? 10.522 3.851 12.793 1.00 86.19 99 ASN A CA 1
ATOM 786 C C . ASN A 1 99 ? 11.083 5.149 12.193 1.00 86.19 99 ASN A C 1
ATOM 788 O O . ASN A 1 99 ? 12.120 5.117 11.531 1.00 86.19 99 ASN A O 1
ATOM 792 N N . ILE A 1 100 ? 10.451 6.293 12.473 1.00 87.81 100 ILE A N 1
ATOM 793 C CA . ILE A 1 100 ? 10.918 7.610 12.015 1.00 87.81 100 ILE A CA 1
ATOM 794 C C . ILE A 1 100 ? 12.292 7.929 12.613 1.00 87.81 100 ILE A C 1
ATOM 796 O O . ILE A 1 100 ? 13.193 8.351 11.891 1.00 87.81 100 ILE A O 1
ATOM 800 N N . ASN A 1 101 ? 12.483 7.698 13.916 1.00 88.88 101 ASN A N 1
ATOM 801 C CA . ASN A 1 101 ? 13.753 7.967 14.592 1.00 88.88 101 ASN A CA 1
ATOM 802 C C . ASN A 1 101 ? 14.893 7.097 14.057 1.00 88.88 101 ASN A C 1
ATOM 804 O O . ASN A 1 101 ? 16.013 7.588 13.935 1.00 88.88 101 ASN A O 1
ATOM 808 N N . LYS A 1 102 ? 14.622 5.832 13.712 1.00 88.56 102 LYS A N 1
ATOM 809 C CA . LYS A 1 102 ? 15.611 4.960 13.063 1.00 88.56 102 LYS A CA 1
ATOM 810 C C . LYS A 1 102 ? 16.022 5.506 11.703 1.00 88.56 102 LYS A C 1
ATOM 812 O O . LYS A 1 102 ? 17.208 5.726 11.482 1.00 88.56 102 LYS A O 1
ATOM 817 N N . LEU A 1 103 ? 15.056 5.849 10.849 1.00 87.88 103 LEU A N 1
ATOM 818 C CA . LEU A 1 103 ? 15.350 6.425 9.535 1.00 87.88 103 LEU A CA 1
ATOM 819 C C . LEU A 1 103 ? 16.121 7.750 9.631 1.00 87.88 103 LEU A C 1
ATOM 821 O O . LEU A 1 103 ? 17.075 7.943 8.884 1.00 87.88 103 LEU A O 1
ATOM 825 N N . LYS A 1 104 ? 15.785 8.623 10.594 1.00 87.50 104 LYS A N 1
ATOM 826 C CA . LYS A 1 104 ? 16.541 9.862 10.875 1.00 87.50 104 LYS A CA 1
ATOM 827 C C . LYS A 1 104 ? 18.003 9.603 11.255 1.00 87.50 104 LYS A C 1
ATOM 829 O O . LYS A 1 104 ? 18.854 10.436 10.974 1.00 87.50 104 LYS A O 1
ATOM 834 N N . LYS A 1 105 ? 18.298 8.459 11.880 1.00 88.19 105 LYS A N 1
ATOM 835 C CA . LYS A 1 105 ? 19.660 8.013 12.222 1.00 88.19 105 LYS A CA 1
ATOM 836 C C . LYS A 1 105 ? 20.336 7.211 11.105 1.00 88.19 105 LYS A C 1
ATOM 838 O O . LYS A 1 105 ? 21.436 6.704 11.300 1.00 88.19 105 LYS A O 1
ATOM 843 N N . GLY A 1 106 ? 19.676 7.050 9.959 1.00 84.88 106 GLY A N 1
ATOM 844 C CA . GLY A 1 106 ? 20.146 6.203 8.868 1.00 84.88 106 GLY A CA 1
ATOM 845 C C . GLY A 1 106 ? 20.013 4.700 9.138 1.00 84.88 106 GLY A C 1
ATOM 846 O O . GLY A 1 106 ? 20.558 3.898 8.385 1.00 84.88 106 GLY A O 1
ATOM 847 N N . GLU A 1 107 ? 19.300 4.294 10.188 1.00 87.94 107 GLU A N 1
ATOM 848 C CA . GLU A 1 107 ? 19.065 2.894 10.544 1.00 87.94 107 GLU A CA 1
ATOM 849 C C . GLU A 1 107 ? 17.789 2.368 9.880 1.00 87.94 107 GLU A C 1
ATOM 851 O O . GLU A 1 107 ? 16.756 3.044 9.839 1.00 87.94 107 GLU A O 1
ATOM 856 N N . LEU A 1 108 ? 17.824 1.121 9.407 1.00 85.06 108 LEU A N 1
ATOM 857 C CA . LEU A 1 108 ? 16.623 0.465 8.900 1.00 85.06 108 LEU A CA 1
ATOM 858 C C . LEU A 1 108 ? 15.758 -0.086 10.054 1.00 85.06 108 LEU A C 1
ATOM 860 O O . LEU A 1 108 ? 16.286 -0.602 11.046 1.00 85.06 108 LEU A O 1
ATOM 864 N N . PRO A 1 109 ? 14.418 -0.017 9.947 1.00 82.88 109 PRO A N 1
ATOM 865 C CA . PRO A 1 109 ? 13.523 -0.682 10.883 1.00 82.88 109 PRO A CA 1
ATOM 866 C C . PRO A 1 109 ? 13.744 -2.206 10.875 1.00 82.88 109 PRO A C 1
ATOM 868 O O . PRO A 1 109 ? 14.158 -2.778 9.861 1.00 82.88 109 PRO A O 1
ATOM 871 N N . PRO A 1 110 ? 13.466 -2.880 12.004 1.00 80.44 110 PRO A N 1
ATOM 872 C CA . PRO A 1 110 ? 13.661 -4.316 12.123 1.00 80.44 110 PRO A CA 1
ATOM 873 C C . PRO A 1 110 ? 12.662 -5.076 11.233 1.00 80.44 110 PRO A C 1
ATOM 875 O O . PRO A 1 110 ? 11.629 -4.520 10.850 1.00 80.44 110 PRO A O 1
ATOM 878 N N . PRO A 1 111 ? 12.926 -6.359 10.926 1.00 76.69 111 PRO A N 1
ATOM 879 C CA . PRO A 1 111 ? 11.965 -7.204 10.225 1.00 76.69 111 PRO A CA 1
ATOM 880 C C . PRO A 1 111 ? 10.613 -7.270 10.951 1.00 76.69 111 PRO A C 1
ATOM 882 O O . PRO A 1 111 ? 10.567 -7.378 12.177 1.00 76.69 111 PRO A O 1
ATOM 885 N N . SER A 1 112 ? 9.514 -7.250 10.192 1.00 76.81 112 SER A N 1
ATOM 886 C CA . SER A 1 112 ? 8.157 -7.376 10.735 1.00 76.81 112 SER A CA 1
ATOM 887 C C . SER A 1 112 ? 7.934 -8.734 11.412 1.00 76.81 112 SER A C 1
ATOM 889 O O . SER A 1 112 ? 8.516 -9.737 10.983 1.00 76.81 112 SER A O 1
ATOM 891 N N . PRO A 1 113 ? 7.032 -8.809 12.406 1.00 72.94 113 PRO A N 1
ATOM 892 C CA . PRO A 1 113 ? 6.671 -10.073 13.031 1.00 72.94 113 PRO A CA 1
ATOM 893 C C . PRO A 1 113 ? 6.015 -11.037 12.031 1.00 72.94 113 PRO A C 1
ATOM 895 O O . PRO A 1 113 ? 5.404 -10.638 11.033 1.00 72.94 113 PRO A O 1
ATOM 898 N N . THR A 1 114 ? 6.130 -12.331 12.320 1.00 65.75 114 THR A N 1
ATOM 899 C CA . THR A 1 114 ? 5.462 -13.412 11.584 1.00 65.75 114 THR A CA 1
ATOM 900 C C . THR A 1 114 ? 4.025 -13.655 12.034 1.00 65.75 114 THR A C 1
ATOM 902 O O . THR A 1 114 ? 3.336 -14.407 11.364 1.00 65.75 114 THR A O 1
ATOM 905 N N . SER A 1 115 ? 3.556 -13.026 13.116 1.00 73.19 115 SER A N 1
ATOM 906 C CA . SER A 1 115 ? 2.186 -13.147 13.631 1.00 73.19 115 SER A CA 1
ATOM 907 C C . SER A 1 115 ? 1.233 -12.093 13.052 1.00 73.19 115 SER A C 1
ATOM 909 O O . SER A 1 115 ? 1.664 -11.119 12.431 1.00 73.19 115 SER A O 1
ATOM 911 N N . PHE A 1 116 ? -0.077 -12.270 13.276 1.00 70.75 116 PHE A N 1
ATOM 912 C CA . PHE A 1 116 ? -1.083 -11.273 12.900 1.00 70.75 116 PHE A CA 1
ATOM 913 C C . PHE A 1 116 ? -0.777 -9.917 13.567 1.00 70.75 116 PHE A C 1
ATOM 915 O O . PHE A 1 116 ? -0.764 -9.832 14.802 1.00 70.75 116 PHE A O 1
ATOM 922 N N . PRO A 1 117 ? -0.536 -8.850 12.788 1.00 80.19 117 PRO A N 1
ATOM 923 C CA . PRO A 1 117 ? -0.018 -7.617 13.343 1.00 80.19 117 PRO A CA 1
ATOM 924 C C . PRO A 1 117 ? -1.133 -6.803 13.991 1.00 80.19 117 PRO A C 1
ATOM 926 O O . PRO A 1 117 ? -2.279 -6.772 13.538 1.00 80.19 117 PRO A O 1
ATOM 929 N N . THR A 1 118 ? -0.776 -6.083 15.053 1.00 85.56 118 THR A N 1
ATOM 930 C CA . THR A 1 118 ? -1.597 -4.951 15.489 1.00 85.56 118 THR A CA 1
ATOM 931 C C . THR A 1 118 ? -1.415 -3.828 14.472 1.00 85.56 118 THR A C 1
ATOM 933 O O . THR A 1 118 ? -0.262 -3.500 14.186 1.00 85.56 118 THR A O 1
ATOM 936 N N . PRO A 1 119 ? -2.489 -3.245 13.915 1.00 92.19 119 PRO A N 1
ATOM 937 C CA . PRO A 1 119 ? -2.323 -2.199 12.921 1.00 92.19 119 PRO A CA 1
ATOM 938 C C . PRO A 1 119 ? -1.740 -0.934 13.540 1.00 92.19 119 PRO A C 1
ATOM 940 O O . PRO A 1 119 ? -2.055 -0.588 14.680 1.00 92.19 119 PRO A O 1
ATOM 943 N N . THR A 1 120 ? -0.971 -0.201 12.744 1.00 92.50 120 THR A N 1
ATOM 944 C CA . THR A 1 120 ? -0.733 1.220 12.994 1.00 92.50 120 THR A CA 1
ATOM 945 C C . THR A 1 120 ? -1.923 1.985 12.437 1.00 92.50 120 THR A C 1
ATOM 947 O O . THR A 1 120 ? -2.210 1.908 11.239 1.00 92.50 120 THR A O 1
ATOM 950 N N . ILE A 1 121 ? -2.642 2.693 13.305 1.00 94.94 121 ILE A N 1
ATOM 951 C CA . ILE A 1 121 ? -3.851 3.410 12.918 1.00 94.94 121 ILE A CA 1
ATOM 952 C C . ILE A 1 121 ? -3.578 4.909 12.928 1.00 94.94 121 ILE A C 1
ATOM 954 O O . ILE A 1 121 ? -3.197 5.486 13.951 1.00 94.94 121 ILE A O 1
ATOM 958 N N . VAL A 1 122 ? -3.797 5.541 11.779 1.00 95.62 122 VAL A N 1
ATOM 959 C CA . VAL A 1 122 ? -3.485 6.956 11.582 1.00 95.62 122 VAL A CA 1
ATOM 960 C C . VAL A 1 122 ? -4.656 7.659 10.915 1.00 95.62 122 VAL A C 1
ATOM 962 O O . VAL A 1 122 ? -5.218 7.158 9.940 1.00 95.62 122 VAL A O 1
ATOM 965 N N . ARG A 1 123 ? -5.033 8.825 11.438 1.00 95.94 123 ARG A N 1
ATOM 966 C CA . ARG A 1 123 ? -5.929 9.761 10.760 1.00 95.94 123 ARG A CA 1
ATOM 967 C C . ARG A 1 123 ? -5.088 10.722 9.938 1.00 95.94 123 ARG A C 1
ATOM 969 O O . ARG A 1 123 ? -4.199 11.362 10.492 1.00 95.94 123 ARG A O 1
ATOM 976 N N . PHE A 1 124 ? -5.384 10.832 8.652 1.00 96.44 124 PHE A N 1
ATOM 977 C CA . PHE A 1 124 ? -4.913 11.928 7.809 1.00 96.44 124 PHE A CA 1
ATOM 978 C C . PHE A 1 124 ? -6.098 12.844 7.539 1.00 96.44 124 PHE A C 1
ATOM 980 O O . PHE A 1 124 ? -7.146 12.375 7.087 1.00 96.44 124 PHE A O 1
ATOM 987 N N . SER A 1 125 ? -5.931 14.128 7.826 1.00 96.12 125 SER A N 1
ATOM 988 C CA . SER A 1 125 ? -6.985 15.126 7.672 1.00 96.12 125 SER A CA 1
ATOM 989 C C . SER A 1 125 ? -6.660 16.092 6.543 1.00 96.12 125 SER A C 1
ATOM 991 O O . SER A 1 125 ? -5.492 16.371 6.290 1.00 96.12 125 SER A O 1
ATOM 993 N N . ASN A 1 126 ? -7.691 16.604 5.871 1.00 94.25 126 ASN A N 1
ATOM 994 C CA . ASN A 1 126 ? -7.572 17.578 4.782 1.00 94.25 126 ASN A CA 1
ATOM 995 C C . ASN A 1 126 ? -6.649 17.135 3.629 1.00 94.25 126 ASN A C 1
ATOM 997 O O . ASN A 1 126 ? -5.920 17.942 3.055 1.00 94.25 126 ASN A O 1
ATOM 1001 N N . ILE A 1 127 ? -6.699 15.856 3.234 1.00 93.38 127 ILE A N 1
ATOM 1002 C CA . ILE A 1 127 ? -5.990 15.396 2.031 1.00 93.38 127 ILE A CA 1
ATOM 1003 C C . ILE A 1 127 ? -6.589 16.118 0.804 1.00 93.38 127 ILE A C 1
ATOM 1005 O O . ILE A 1 127 ? -7.808 16.023 0.594 1.00 93.38 127 ILE A O 1
ATOM 1009 N N . PRO A 1 128 ? -5.788 16.803 -0.040 1.00 91.38 128 PRO A N 1
ATOM 1010 C CA . PRO A 1 128 ? -6.301 17.616 -1.141 1.00 91.38 128 PRO A CA 1
ATOM 1011 C C . PRO A 1 128 ? -7.265 16.869 -2.070 1.00 91.38 128 PRO A C 1
ATOM 1013 O O . PRO A 1 128 ? -6.907 15.918 -2.767 1.00 91.38 128 PRO A O 1
ATOM 1016 N N . GLY A 1 129 ? -8.524 17.315 -2.082 1.00 89.12 129 GLY A N 1
ATOM 1017 C CA . GLY A 1 129 ? -9.598 16.737 -2.895 1.00 89.12 129 GLY A CA 1
ATOM 1018 C C . GLY A 1 129 ? -10.077 15.340 -2.474 1.00 89.12 129 GLY A C 1
ATOM 1019 O O . GLY A 1 129 ? -10.903 14.763 -3.183 1.00 89.12 129 GLY A O 1
ATOM 1020 N N . LEU A 1 130 ? -9.581 14.796 -1.356 1.00 90.00 130 LEU A N 1
ATOM 1021 C CA . LEU A 1 130 ? -9.912 13.455 -0.849 1.00 90.00 130 LEU A CA 1
ATOM 1022 C C . LEU A 1 130 ? -10.470 13.460 0.588 1.00 90.00 130 LEU A C 1
ATOM 1024 O O . LEU A 1 130 ? -11.137 12.490 0.971 1.00 90.00 130 LEU A O 1
ATOM 1028 N N . GLY A 1 131 ? -10.249 14.552 1.330 1.00 92.44 131 GLY A N 1
ATOM 1029 C CA . GLY A 1 131 ? -10.776 14.782 2.674 1.00 92.44 131 GLY A CA 1
ATOM 1030 C C . GLY A 1 131 ? -10.105 13.926 3.745 1.00 92.44 131 GLY A C 1
ATOM 1031 O O . GLY A 1 131 ? -9.002 13.413 3.555 1.00 92.44 131 GLY A O 1
ATOM 1032 N N . ASP A 1 132 ? -10.790 13.780 4.874 1.00 95.00 132 ASP A N 1
ATOM 1033 C CA . ASP A 1 132 ? -10.291 13.037 6.029 1.00 95.00 132 ASP A CA 1
ATOM 1034 C C . ASP A 1 132 ? -10.413 11.525 5.830 1.00 95.00 132 ASP A C 1
ATOM 1036 O O . ASP A 1 132 ? -11.385 11.029 5.250 1.00 95.00 132 ASP A O 1
ATOM 1040 N N . ARG A 1 133 ? -9.436 10.776 6.348 1.00 95.19 133 ARG A N 1
ATOM 1041 C CA . ARG A 1 133 ? -9.390 9.310 6.279 1.00 95.19 133 ARG A CA 1
ATOM 1042 C C . ARG A 1 133 ? -8.741 8.719 7.520 1.00 95.19 133 ARG A C 1
ATOM 1044 O O . ARG A 1 133 ? -7.723 9.220 7.991 1.00 95.19 133 ARG A O 1
ATOM 1051 N N . PHE A 1 134 ? -9.272 7.590 7.980 1.00 96.00 134 PHE A N 1
ATOM 1052 C CA . PHE A 1 134 ? -8.518 6.661 8.815 1.00 96.00 134 PHE A CA 1
ATOM 1053 C C . PHE A 1 134 ? -7.825 5.633 7.929 1.00 96.00 134 PHE A C 1
ATOM 1055 O O . PHE A 1 134 ? -8.482 4.960 7.137 1.00 96.00 134 PHE A O 1
ATOM 1062 N N . PHE A 1 135 ? -6.524 5.461 8.113 1.00 95.69 135 PHE A N 1
ATOM 1063 C CA . PHE A 1 135 ? -5.744 4.400 7.494 1.00 95.69 135 PHE A CA 1
ATOM 1064 C C . PHE A 1 135 ? -5.353 3.362 8.544 1.00 95.69 135 PHE A C 1
ATOM 1066 O O . PHE A 1 135 ? -4.848 3.697 9.617 1.00 95.69 135 PHE A O 1
ATOM 1073 N N . LEU A 1 136 ? -5.607 2.096 8.224 1.00 95.25 136 LEU A N 1
ATOM 1074 C CA . LEU A 1 136 ? -5.245 0.928 9.019 1.00 95.25 136 LEU A CA 1
ATOM 1075 C C . LEU A 1 136 ? -4.088 0.221 8.312 1.00 95.25 136 LEU A C 1
ATOM 1077 O O . LEU A 1 136 ? -4.317 -0.538 7.368 1.00 95.25 136 LEU A O 1
ATOM 1081 N N . PHE A 1 137 ? -2.857 0.495 8.740 1.00 93.50 137 PHE A N 1
ATOM 1082 C CA . PHE A 1 137 ? -1.661 -0.107 8.156 1.00 93.50 137 PHE A CA 1
ATOM 1083 C C . PHE A 1 137 ? -1.345 -1.427 8.850 1.00 93.50 137 PHE A C 1
ATOM 1085 O O . PHE A 1 137 ? -1.054 -1.448 10.047 1.00 93.50 137 PHE A O 1
ATOM 1092 N N . TYR A 1 138 ? -1.375 -2.520 8.091 1.00 90.56 138 TYR A N 1
ATOM 1093 C CA . TYR A 1 138 ? -0.936 -3.830 8.562 1.00 90.56 138 TYR A CA 1
ATOM 1094 C C . TYR A 1 138 ? 0.401 -4.165 7.910 1.00 90.56 138 TYR A C 1
ATOM 1096 O O . TYR A 1 138 ? 0.477 -4.332 6.692 1.00 90.56 138 TYR A O 1
ATOM 1104 N N . ASP A 1 139 ? 1.451 -4.265 8.725 1.00 86.25 139 ASP A N 1
ATOM 1105 C CA . ASP A 1 139 ? 2.767 -4.712 8.276 1.00 86.25 139 ASP A CA 1
ATOM 1106 C C . ASP A 1 139 ? 3.024 -6.146 8.741 1.00 86.25 139 ASP A C 1
ATOM 1108 O O . ASP A 1 139 ? 3.036 -6.439 9.935 1.00 86.25 139 ASP A O 1
ATOM 1112 N N . THR A 1 140 ? 3.218 -7.047 7.784 1.00 84.88 140 THR A N 1
ATOM 1113 C CA . THR A 1 140 ? 3.479 -8.474 8.022 1.00 84.88 140 THR A CA 1
ATOM 1114 C C . THR A 1 140 ? 4.799 -8.885 7.416 1.00 84.88 140 THR A C 1
ATOM 1116 O O . THR A 1 140 ? 5.157 -8.420 6.326 1.00 84.88 140 THR A O 1
ATOM 1119 N N . SER A 1 141 ? 5.458 -9.865 8.037 1.00 85.81 141 SER A N 1
ATOM 1120 C CA . SER A 1 141 ? 6.616 -10.516 7.429 1.00 85.81 141 SER A CA 1
ATOM 1121 C C . SER A 1 141 ? 6.291 -11.028 6.022 1.00 85.81 141 SER A C 1
ATOM 1123 O O . SER A 1 141 ? 5.188 -11.493 5.738 1.00 85.81 141 SER A O 1
ATOM 1125 N N . GLY A 1 142 ? 7.283 -10.979 5.128 1.00 81.50 142 GLY A N 1
ATOM 1126 C CA . GLY A 1 142 ? 7.157 -11.580 3.797 1.00 81.50 142 GLY A CA 1
ATOM 1127 C C . GLY A 1 142 ? 6.914 -13.090 3.831 1.00 81.50 142 GLY A C 1
ATOM 1128 O O . GLY A 1 142 ? 6.354 -13.639 2.889 1.00 81.50 142 GLY A O 1
ATOM 1129 N N . GLU A 1 143 ? 7.264 -13.744 4.939 1.00 84.38 143 GLU A N 1
ATOM 1130 C CA . GLU A 1 143 ? 6.981 -15.159 5.183 1.00 84.38 143 GLU A CA 1
ATOM 1131 C C . GLU A 1 143 ? 5.487 -15.476 5.278 1.00 84.38 143 GLU A C 1
ATOM 1133 O O . GLU A 1 143 ? 5.106 -16.631 5.106 1.00 84.38 143 GLU A O 1
ATOM 1138 N N . ALA A 1 144 ? 4.634 -14.475 5.518 1.00 83.50 144 ALA A N 1
ATOM 1139 C CA . ALA A 1 144 ? 3.186 -14.648 5.473 1.00 83.50 144 ALA A CA 1
ATOM 1140 C C . ALA A 1 144 ? 2.681 -15.003 4.063 1.00 83.50 144 ALA A C 1
ATOM 1142 O O . ALA A 1 144 ? 1.580 -15.517 3.935 1.00 83.50 144 ALA A O 1
ATOM 1143 N N . TYR A 1 145 ? 3.473 -14.757 3.014 1.00 85.56 145 TYR A N 1
ATOM 1144 C CA . TYR A 1 145 ? 3.053 -14.893 1.615 1.00 85.56 145 TYR A CA 1
ATOM 1145 C C . TYR A 1 145 ? 3.787 -16.005 0.860 1.00 85.56 145 TYR A C 1
ATOM 1147 O O . TYR A 1 145 ? 3.803 -16.003 -0.367 1.00 85.56 145 TYR A O 1
ATOM 1155 N N . THR A 1 146 ? 4.414 -16.947 1.568 1.00 86.81 146 THR A N 1
ATOM 1156 C CA . THR A 1 146 ? 5.080 -18.098 0.933 1.00 86.81 146 THR A CA 1
ATOM 1157 C C . THR A 1 146 ? 4.121 -19.249 0.637 1.00 86.81 146 THR A C 1
ATOM 1159 O O . THR A 1 146 ? 4.417 -20.076 -0.216 1.00 86.81 146 THR A O 1
ATOM 1162 N N . ASN A 1 147 ? 2.974 -19.311 1.322 1.00 89.06 147 ASN A N 1
ATOM 1163 C CA . ASN A 1 147 ? 1.875 -20.227 1.020 1.00 89.06 147 ASN A CA 1
ATOM 1164 C C . ASN A 1 147 ? 0.538 -19.702 1.578 1.00 89.06 147 ASN A C 1
ATOM 1166 O O . ASN A 1 147 ? 0.510 -18.800 2.421 1.00 89.06 147 ASN A O 1
ATOM 1170 N N . ALA A 1 148 ? -0.570 -20.284 1.109 1.00 88.44 148 ALA A N 1
ATOM 1171 C CA . ALA A 1 148 ? -1.926 -19.879 1.479 1.00 88.44 148 ALA A CA 1
ATOM 1172 C C . ALA A 1 148 ? -2.194 -19.993 2.994 1.00 88.44 148 ALA A C 1
ATOM 1174 O O . ALA A 1 148 ? -2.724 -19.062 3.600 1.00 88.44 148 ALA A O 1
ATOM 1175 N N . SER A 1 149 ? -1.742 -21.072 3.641 1.00 88.62 149 SER A N 1
ATOM 1176 C CA . SER A 1 149 ? -1.958 -21.310 5.077 1.00 88.62 149 SER A CA 1
ATOM 1177 C C . SER A 1 149 ? -1.313 -20.242 5.973 1.00 88.62 149 SER A C 1
ATOM 1179 O O . SER A 1 149 ? -1.903 -19.803 6.968 1.00 88.62 149 SER A O 1
ATOM 1181 N N . ARG A 1 150 ? -0.112 -19.771 5.612 1.00 88.06 150 ARG A N 1
ATOM 1182 C CA . ARG A 1 150 ? 0.565 -18.671 6.316 1.00 88.06 150 ARG A CA 1
ATOM 1183 C C . ARG A 1 150 ? -0.134 -17.333 6.087 1.00 88.06 150 ARG A C 1
ATOM 1185 O O . ARG A 1 150 ? -0.220 -16.543 7.028 1.00 88.06 150 ARG A O 1
ATOM 1192 N N . LEU A 1 151 ? -0.680 -17.102 4.893 1.00 87.50 151 LEU A N 1
ATOM 1193 C CA . LEU A 1 151 ? -1.454 -15.897 4.586 1.00 87.50 151 LEU A CA 1
ATOM 1194 C C . LEU A 1 151 ? -2.723 -15.850 5.441 1.00 87.50 151 LEU A C 1
ATOM 1196 O O . LEU A 1 151 ? -3.013 -14.822 6.050 1.00 87.50 151 LEU A O 1
ATOM 1200 N N . ILE A 1 152 ? -3.436 -16.969 5.557 1.00 86.19 152 ILE A N 1
ATOM 1201 C CA . ILE A 1 152 ? -4.656 -17.080 6.368 1.00 86.19 152 ILE A CA 1
ATOM 1202 C C . ILE A 1 152 ? -4.376 -16.742 7.832 1.00 86.19 152 ILE A C 1
ATOM 1204 O O . ILE A 1 152 ? -5.073 -15.921 8.430 1.00 86.19 152 ILE A O 1
ATOM 1208 N N . THR A 1 153 ? -3.322 -17.332 8.397 1.00 84.75 153 THR A N 1
ATOM 1209 C CA . THR A 1 153 ? -2.985 -17.160 9.817 1.00 84.75 153 THR A CA 1
ATOM 1210 C C . THR A 1 153 ? -2.482 -15.746 10.123 1.00 84.75 153 THR A C 1
ATOM 1212 O O . THR A 1 153 ? -2.870 -15.148 11.128 1.00 84.75 153 THR A O 1
ATOM 1215 N N . ASN A 1 154 ? -1.644 -15.182 9.249 1.00 85.19 154 ASN A N 1
ATOM 1216 C CA . ASN A 1 154 ? -0.848 -13.995 9.582 1.00 85.19 154 ASN A CA 1
ATOM 1217 C C . ASN A 1 154 ? -1.308 -12.721 8.865 1.00 85.19 154 ASN A C 1
ATOM 1219 O O . ASN A 1 154 ? -1.003 -11.619 9.315 1.00 85.19 154 ASN A O 1
ATOM 1223 N N . ALA A 1 155 ? -2.070 -12.853 7.779 1.00 84.62 155 ALA A N 1
ATOM 1224 C CA . ALA A 1 155 ? -2.444 -11.753 6.896 1.00 84.62 155 ALA A CA 1
ATOM 1225 C C . ALA A 1 155 ? -3.942 -11.715 6.550 1.00 84.62 155 ALA A C 1
ATOM 1227 O O . ALA A 1 155 ? -4.325 -11.126 5.544 1.00 84.62 155 ALA A O 1
ATOM 1228 N N . ARG A 1 156 ? -4.836 -12.250 7.399 1.00 88.00 156 ARG A N 1
ATOM 1229 C CA . ARG A 1 156 ? -6.304 -12.227 7.171 1.00 88.00 156 ARG A CA 1
ATOM 1230 C C . ARG A 1 156 ? -6.912 -10.844 6.884 1.00 88.00 156 ARG A C 1
ATOM 1232 O O . ARG A 1 156 ? -8.030 -10.756 6.380 1.00 88.00 156 ARG A O 1
ATOM 1239 N N . PHE A 1 157 ? -6.192 -9.757 7.175 1.00 88.38 157 PHE A N 1
ATOM 1240 C CA . PHE A 1 157 ? -6.628 -8.403 6.840 1.00 88.38 157 PHE A CA 1
ATOM 1241 C C . PHE A 1 157 ? -6.767 -8.140 5.349 1.00 88.38 157 PHE A C 1
ATOM 1243 O O . PHE A 1 157 ? -7.556 -7.276 4.958 1.00 88.38 157 PHE A O 1
ATOM 1250 N N . VAL A 1 158 ? -6.066 -8.916 4.522 1.00 90.25 158 VAL A N 1
ATOM 1251 C CA . VAL A 1 158 ? -6.113 -8.781 3.069 1.00 90.25 158 VAL A CA 1
ATOM 1252 C C . VAL A 1 158 ? -7.539 -8.899 2.535 1.00 90.25 158 VAL A C 1
ATOM 1254 O O . VAL A 1 158 ? -7.873 -8.169 1.612 1.00 90.25 158 VAL A O 1
ATOM 1257 N N . LYS A 1 159 ? -8.413 -9.711 3.159 1.00 91.75 159 LYS A N 1
ATOM 1258 C CA . LYS A 1 159 ? -9.830 -9.874 2.771 1.00 91.75 159 LYS A CA 1
ATOM 1259 C C . LYS A 1 159 ? -10.632 -8.573 2.850 1.00 91.75 159 LYS A C 1
ATOM 1261 O O . LYS A 1 159 ? -11.615 -8.406 2.137 1.00 91.75 159 LYS A O 1
ATOM 1266 N N . ARG A 1 160 ? -10.254 -7.657 3.746 1.00 91.44 160 ARG A N 1
ATOM 1267 C CA . ARG A 1 160 ? -10.970 -6.388 3.963 1.00 91.44 160 ARG A CA 1
ATOM 1268 C C . ARG A 1 160 ? -10.362 -5.217 3.200 1.00 91.44 160 ARG A C 1
ATOM 1270 O O . ARG A 1 160 ? -10.932 -4.130 3.222 1.00 91.44 160 ARG A O 1
ATOM 1277 N N . SER A 1 161 ? -9.222 -5.415 2.545 1.00 91.75 161 SER A N 1
ATOM 1278 C CA . SER A 1 161 ? -8.605 -4.365 1.749 1.00 91.75 161 SER A CA 1
ATOM 1279 C C . SER A 1 161 ? -9.311 -4.236 0.403 1.00 91.75 161 SER A C 1
ATOM 1281 O O . SER A 1 161 ? -9.488 -5.225 -0.301 1.00 91.75 161 SER A O 1
ATOM 1283 N N . GLN A 1 162 ? -9.716 -3.020 0.039 1.00 92.75 162 GLN A N 1
ATOM 1284 C CA . GLN A 1 162 ? -10.262 -2.743 -1.293 1.00 92.75 162 GLN A CA 1
ATOM 1285 C C . GLN A 1 162 ? -9.161 -2.642 -2.351 1.00 92.75 162 GLN A C 1
ATOM 1287 O O . GLN A 1 162 ? -9.411 -2.912 -3.524 1.00 92.75 162 GLN A O 1
ATOM 1292 N N . VAL A 1 163 ? -7.952 -2.248 -1.942 1.00 95.12 163 VAL A N 1
ATOM 1293 C CA . VAL A 1 163 ? -6.788 -2.120 -2.818 1.00 95.12 163 VAL A CA 1
ATOM 1294 C C . VAL A 1 163 ? -5.618 -2.881 -2.221 1.00 95.12 163 VAL A C 1
ATOM 1296 O O . VAL A 1 163 ? -5.066 -2.495 -1.193 1.00 95.12 163 VAL A O 1
ATOM 1299 N N . VAL A 1 164 ? -5.211 -3.940 -2.905 1.00 94.44 164 VAL A N 1
ATOM 1300 C CA . VAL A 1 164 ? -4.083 -4.773 -2.498 1.00 94.44 164 VAL A CA 1
ATOM 1301 C C . VAL A 1 164 ? -2.820 -4.204 -3.127 1.00 94.44 164 VAL A C 1
ATOM 1303 O O . VAL A 1 164 ? -2.697 -4.166 -4.353 1.00 94.44 164 VAL A O 1
ATOM 1306 N N . ILE A 1 165 ? -1.877 -3.765 -2.295 1.00 96.12 165 ILE A N 1
ATOM 1307 C CA . ILE A 1 165 ? -0.586 -3.248 -2.749 1.00 96.12 165 ILE A CA 1
ATOM 1308 C C . ILE A 1 165 ? 0.369 -4.432 -2.894 1.00 96.12 165 ILE A C 1
ATOM 1310 O O . ILE A 1 165 ? 0.868 -4.959 -1.905 1.00 96.12 165 ILE A O 1
ATOM 1314 N N . PHE A 1 166 ? 0.630 -4.851 -4.125 1.00 95.81 166 PHE A N 1
ATOM 1315 C CA . PHE A 1 166 ? 1.629 -5.859 -4.466 1.00 95.81 166 PHE A CA 1
ATOM 1316 C C . PHE A 1 166 ? 2.998 -5.202 -4.600 1.00 95.81 166 PHE A C 1
ATOM 1318 O O . PHE A 1 166 ? 3.340 -4.671 -5.652 1.00 95.81 166 PHE A O 1
ATOM 1325 N N . LEU A 1 167 ? 3.774 -5.213 -3.521 1.00 95.81 167 LEU A N 1
ATOM 1326 C CA . LEU A 1 167 ? 5.084 -4.585 -3.472 1.00 95.81 167 LEU A CA 1
ATOM 1327 C C . LEU A 1 167 ? 6.168 -5.550 -3.973 1.00 95.81 167 LEU A C 1
ATOM 1329 O O . LEU A 1 167 ? 6.409 -6.609 -3.381 1.00 95.81 167 LEU A O 1
ATOM 1333 N N . ILE A 1 168 ? 6.827 -5.182 -5.070 1.00 95.62 168 ILE A N 1
ATOM 1334 C CA . ILE A 1 168 ? 7.741 -6.047 -5.818 1.00 95.62 168 ILE A CA 1
ATOM 1335 C C . ILE A 1 168 ? 9.082 -5.351 -6.016 1.00 95.62 168 ILE A C 1
ATOM 1337 O O . ILE A 1 168 ? 9.149 -4.333 -6.695 1.00 95.62 168 ILE A O 1
ATOM 1341 N N . SER A 1 169 ? 10.160 -5.932 -5.488 1.00 94.88 169 SER A N 1
ATOM 1342 C CA . SER A 1 169 ? 11.506 -5.535 -5.895 1.00 94.88 169 SER A CA 1
ATOM 1343 C C . SER A 1 169 ? 11.944 -6.406 -7.064 1.00 94.88 169 SER A C 1
ATOM 1345 O O . SER A 1 169 ? 12.136 -7.607 -6.905 1.00 94.88 169 SER A O 1
ATOM 1347 N N . LEU A 1 170 ? 12.102 -5.807 -8.244 1.00 92.25 170 LEU A N 1
ATOM 1348 C CA . LEU A 1 170 ? 12.485 -6.558 -9.443 1.00 92.25 170 LEU A CA 1
ATOM 1349 C C . LEU A 1 170 ? 13.891 -7.142 -9.336 1.00 92.25 170 LEU A C 1
ATOM 1351 O O . LEU A 1 170 ? 14.102 -8.276 -9.749 1.00 92.25 170 LEU A O 1
ATOM 1355 N N . LYS A 1 171 ? 14.816 -6.406 -8.712 1.00 90.44 171 LYS A N 1
ATOM 1356 C CA . LYS A 1 171 ? 16.162 -6.901 -8.420 1.00 90.44 171 LYS A CA 1
ATOM 1357 C C . LYS A 1 171 ? 16.125 -8.150 -7.538 1.00 90.44 171 LYS A C 1
ATOM 1359 O O . LYS A 1 171 ? 16.809 -9.110 -7.852 1.00 90.44 171 LYS A O 1
ATOM 1364 N N . ASP A 1 172 ? 15.308 -8.158 -6.481 1.00 89.81 172 ASP A N 1
ATOM 1365 C CA . ASP A 1 172 ? 15.194 -9.324 -5.588 1.00 89.81 172 ASP A CA 1
ATOM 1366 C C . ASP A 1 172 ? 14.479 -10.518 -6.258 1.00 89.81 172 ASP A C 1
ATOM 1368 O O . ASP A 1 172 ? 14.567 -11.644 -5.774 1.00 89.81 172 ASP A O 1
ATOM 1372 N N . LEU A 1 173 ? 13.756 -10.282 -7.359 1.00 89.94 173 LEU A N 1
ATOM 1373 C CA . LEU A 1 173 ? 13.155 -11.331 -8.183 1.00 89.94 173 LEU A CA 1
ATOM 1374 C C . LEU A 1 173 ? 14.046 -11.774 -9.348 1.00 89.94 173 LEU A C 1
ATOM 1376 O O . LEU A 1 173 ? 13.624 -12.640 -10.110 1.00 89.94 173 LEU A O 1
ATOM 1380 N N . ASP A 1 174 ? 15.246 -11.217 -9.508 1.00 89.94 174 ASP A N 1
ATOM 1381 C CA . ASP A 1 174 ? 16.098 -11.422 -10.690 1.00 89.94 174 ASP A CA 1
ATOM 1382 C C . ASP A 1 174 ? 15.379 -11.071 -12.006 1.00 89.94 174 ASP A C 1
ATOM 1384 O O . ASP A 1 174 ? 15.615 -11.679 -13.046 1.00 89.94 174 ASP A O 1
ATOM 1388 N N . TYR A 1 175 ? 14.467 -10.092 -11.954 1.00 89.19 175 TYR A N 1
ATOM 1389 C CA . TYR A 1 175 ? 13.626 -9.659 -13.078 1.00 89.19 175 TYR A CA 1
ATOM 1390 C C . TYR A 1 175 ? 12.734 -10.764 -13.671 1.00 89.19 175 TYR A C 1
ATOM 1392 O O . TYR A 1 175 ? 12.239 -10.636 -14.791 1.00 89.19 175 TYR A O 1
ATOM 1400 N N . ASP A 1 176 ? 12.473 -11.824 -12.906 1.00 91.12 176 ASP A N 1
ATOM 1401 C CA . ASP A 1 176 ? 11.680 -12.963 -13.348 1.00 91.12 176 ASP A CA 1
ATOM 1402 C C . ASP A 1 176 ? 10.173 -12.726 -13.148 1.00 91.12 176 ASP A C 1
ATOM 1404 O O . ASP A 1 176 ? 9.645 -12.719 -12.028 1.00 91.12 176 ASP A O 1
ATOM 1408 N N . GLY A 1 177 ? 9.456 -12.562 -14.263 1.00 91.75 177 GLY A N 1
ATOM 1409 C CA . GLY A 1 177 ? 8.003 -12.411 -14.279 1.00 91.75 177 GLY A CA 1
ATOM 1410 C C . GLY A 1 177 ? 7.224 -13.624 -13.752 1.00 91.75 177 GLY A C 1
ATOM 1411 O O . GLY A 1 177 ? 6.078 -13.459 -13.322 1.00 91.75 177 GLY A O 1
ATOM 1412 N N . SER A 1 178 ? 7.811 -14.827 -13.743 1.00 93.81 178 SER A N 1
ATOM 1413 C CA . SER A 1 178 ? 7.157 -16.033 -13.211 1.00 93.81 178 SER A CA 1
ATOM 1414 C C . SER A 1 178 ? 7.006 -15.966 -11.687 1.00 93.81 178 SER A C 1
ATOM 1416 O O . SER A 1 178 ? 5.917 -16.204 -11.168 1.00 93.81 178 SER A O 1
ATOM 1418 N N . LYS A 1 179 ? 8.016 -15.456 -10.972 1.00 93.62 179 LYS A N 1
ATOM 1419 C CA . LYS A 1 179 ? 7.947 -15.247 -9.514 1.00 93.62 179 LYS A CA 1
ATOM 1420 C C . LYS A 1 179 ? 6.851 -14.253 -9.110 1.00 93.62 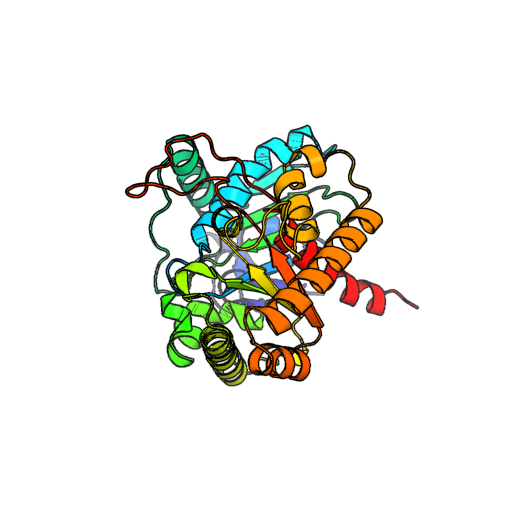179 LYS A C 1
ATOM 1422 O O . LYS A 1 179 ? 6.274 -14.359 -8.026 1.00 93.62 179 LYS A O 1
ATOM 1427 N N . MET A 1 180 ? 6.523 -13.288 -9.979 1.00 95.69 180 MET A N 1
ATOM 1428 C CA . MET A 1 180 ? 5.369 -12.400 -9.771 1.00 95.69 180 MET A CA 1
ATOM 1429 C C . MET A 1 180 ? 4.046 -13.176 -9.854 1.00 95.69 180 MET A C 1
ATOM 1431 O O . MET A 1 180 ? 3.126 -12.924 -9.071 1.00 95.69 180 MET A O 1
ATOM 1435 N N . HIS A 1 181 ? 3.944 -14.114 -10.802 1.00 96.31 181 HIS A N 1
ATOM 1436 C CA . HIS A 1 181 ? 2.788 -14.997 -10.953 1.00 96.31 181 HIS A CA 1
ATOM 1437 C C . HIS A 1 181 ? 2.623 -15.935 -9.753 1.00 96.31 181 HIS A C 1
ATOM 1439 O O . HIS A 1 181 ? 1.501 -16.087 -9.267 1.00 96.31 181 HIS A O 1
ATOM 1445 N N . ASP A 1 182 ? 3.713 -16.488 -9.224 1.00 94.12 182 ASP A N 1
ATOM 1446 C CA . ASP A 1 182 ? 3.681 -17.368 -8.051 1.00 94.12 182 ASP A CA 1
ATOM 1447 C C . ASP A 1 182 ? 3.153 -16.639 -6.814 1.00 94.12 182 ASP A C 1
ATOM 1449 O O . ASP A 1 182 ? 2.214 -17.104 -6.163 1.00 94.12 182 ASP A O 1
ATOM 1453 N N . LEU A 1 183 ? 3.675 -15.438 -6.538 1.00 93.88 183 LEU A N 1
ATOM 1454 C CA . LEU A 1 183 ? 3.185 -14.596 -5.444 1.00 93.88 183 LEU A CA 1
ATOM 1455 C C . LEU A 1 183 ? 1.686 -14.290 -5.592 1.00 93.88 183 LEU A C 1
ATOM 1457 O O . LEU A 1 183 ? 0.931 -14.347 -4.618 1.00 93.88 183 LEU A O 1
ATOM 1461 N N . LEU A 1 184 ? 1.244 -13.969 -6.812 1.00 96.62 184 LEU A N 1
ATOM 1462 C CA . LEU A 1 184 ? -0.163 -13.694 -7.099 1.00 96.62 184 LEU A CA 1
ATOM 1463 C C . LEU A 1 184 ? -1.043 -14.928 -6.884 1.00 96.62 184 LEU A C 1
ATOM 1465 O O . LEU A 1 184 ? -2.153 -14.808 -6.364 1.00 96.62 184 LEU A O 1
ATOM 1469 N N . SER A 1 185 ? -0.542 -16.103 -7.253 1.00 96.00 185 SER A N 1
ATOM 1470 C CA . SER A 1 185 ? -1.230 -17.381 -7.078 1.00 96.00 185 SER A CA 1
ATOM 1471 C C . SER A 1 185 ? -1.406 -17.718 -5.603 1.00 96.00 185 SER A C 1
ATOM 1473 O O . SER A 1 185 ? -2.533 -17.978 -5.180 1.00 96.00 185 SER A O 1
ATOM 1475 N N . VAL A 1 186 ? -0.341 -17.595 -4.802 1.00 94.50 186 VAL A N 1
ATOM 1476 C CA . VAL A 1 186 ? -0.407 -17.773 -3.341 1.00 94.50 186 VAL A CA 1
ATOM 1477 C C . VAL A 1 186 ? -1.420 -16.814 -2.719 1.00 94.50 186 VAL A C 1
ATOM 1479 O O . VAL A 1 186 ? -2.233 -17.219 -1.885 1.00 94.50 186 VAL A O 1
ATOM 1482 N N . TYR A 1 187 ? -1.408 -15.549 -3.146 1.00 95.69 187 TYR A N 1
ATOM 1483 C CA . TYR A 1 187 ? -2.349 -14.552 -2.652 1.00 95.69 187 TYR A CA 1
ATOM 1484 C C . TYR A 1 187 ? -3.803 -14.907 -2.969 1.00 95.69 187 TYR A C 1
ATOM 1486 O O . TYR A 1 187 ? -4.644 -14.895 -2.073 1.00 95.69 187 TYR A O 1
ATOM 1494 N N . ILE A 1 188 ? -4.111 -15.230 -4.229 1.00 96.31 188 ILE A N 1
ATOM 1495 C CA . ILE A 1 188 ? -5.478 -15.556 -4.657 1.00 96.31 188 ILE A CA 1
ATOM 1496 C C . ILE A 1 188 ? -5.973 -16.824 -3.966 1.00 96.31 188 ILE A C 1
ATOM 1498 O O . ILE A 1 188 ? -7.130 -16.859 -3.542 1.00 96.31 188 ILE A O 1
ATOM 1502 N N . GLN A 1 189 ? -5.120 -17.842 -3.830 1.00 95.44 189 GLN A N 1
ATOM 1503 C CA . GLN A 1 189 ? -5.471 -19.067 -3.121 1.00 95.44 189 GLN A CA 1
ATOM 1504 C C . GLN A 1 189 ? -5.816 -18.764 -1.658 1.00 95.44 189 GLN A C 1
ATOM 1506 O O . GLN A 1 189 ? -6.926 -19.063 -1.220 1.00 95.44 189 GLN A O 1
ATOM 1511 N N . GLY A 1 190 ? -4.922 -18.086 -0.931 1.00 94.44 190 GLY A N 1
ATOM 1512 C CA . GLY A 1 190 ? -5.159 -17.732 0.470 1.00 94.44 190 GLY A CA 1
ATOM 1513 C C . GLY A 1 190 ? -6.370 -16.816 0.660 1.00 94.44 190 GLY A C 1
ATOM 1514 O O . GLY A 1 190 ? -7.135 -16.991 1.603 1.00 94.44 190 GLY A O 1
ATOM 1515 N N . LEU A 1 191 ? -6.601 -15.868 -0.253 1.00 95.00 191 LEU A N 1
ATOM 1516 C CA . LEU A 1 191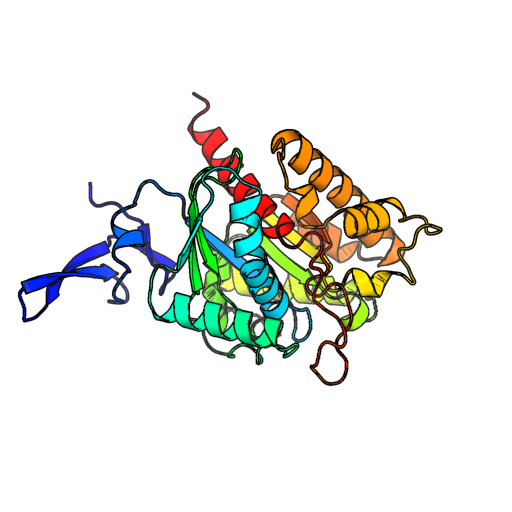 ? -7.789 -15.017 -0.216 1.00 95.00 191 LEU A CA 1
ATOM 1517 C C . LEU A 1 191 ? -9.078 -15.821 -0.432 1.00 95.00 191 LEU A C 1
ATOM 1519 O O . LEU A 1 191 ? -10.063 -15.562 0.253 1.00 95.00 191 LEU A O 1
ATOM 1523 N N . THR A 1 192 ? -9.072 -16.783 -1.355 1.00 94.25 192 THR A N 1
ATOM 1524 C CA . THR A 1 192 ? -10.234 -17.643 -1.630 1.00 94.25 192 THR A CA 1
ATOM 1525 C C . THR A 1 192 ? -10.550 -18.531 -0.426 1.00 94.25 192 THR A C 1
ATOM 1527 O O . THR A 1 192 ? -11.710 -18.640 -0.042 1.00 94.25 192 THR A O 1
ATOM 1530 N N . GLU A 1 193 ? -9.528 -19.098 0.220 1.00 93.88 193 GLU A N 1
ATOM 1531 C CA . GLU A 1 193 ? -9.672 -19.873 1.463 1.00 93.88 193 GLU A CA 1
ATOM 1532 C C . GLU A 1 193 ? -10.180 -19.014 2.636 1.00 93.88 193 GLU A C 1
ATOM 1534 O O . GLU A 1 193 ? -10.910 -19.497 3.495 1.00 93.88 193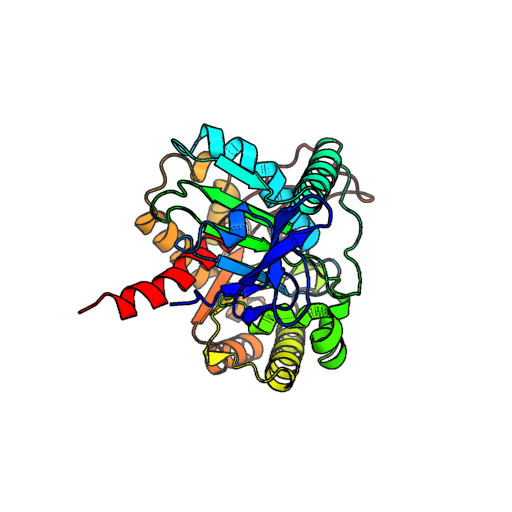 GLU A O 1
ATOM 1539 N N . LEU A 1 194 ? -9.876 -17.711 2.643 1.00 91.88 194 LEU A N 1
ATOM 1540 C CA . LEU A 1 194 ? -10.485 -16.740 3.558 1.00 91.88 194 LEU A CA 1
ATOM 1541 C C . LEU A 1 194 ? -11.925 -16.360 3.174 1.00 91.88 194 LEU A C 1
ATOM 1543 O O . LEU A 1 194 ? -12.485 -15.458 3.799 1.00 91.88 194 LEU A O 1
ATOM 1547 N N . GLU A 1 195 ? -12.529 -16.976 2.156 1.00 93.44 195 GLU A N 1
ATOM 1548 C CA . GLU A 1 195 ? -13.824 -16.601 1.565 1.00 93.44 195 GLU A CA 1
ATOM 1549 C C . GLU A 1 195 ? -13.845 -15.144 1.061 1.00 93.44 195 GLU A C 1
ATOM 1551 O O . GLU A 1 195 ? -14.846 -14.427 1.164 1.00 93.44 195 GLU A O 1
ATOM 1556 N N . GLY A 1 196 ? -12.697 -14.640 0.615 1.00 92.81 196 GLY A N 1
ATOM 1557 C CA . GLY A 1 196 ? -12.579 -13.373 -0.092 1.00 92.81 196 GLY A CA 1
ATOM 1558 C C . GLY A 1 196 ? -12.718 -13.567 -1.599 1.00 92.81 196 GLY A C 1
ATOM 1559 O O . GLY A 1 196 ? -12.433 -14.634 -2.137 1.00 92.81 196 GLY A O 1
ATOM 1560 N N . ASN A 1 197 ? -13.121 -12.507 -2.297 1.00 94.69 197 ASN A N 1
ATOM 1561 C CA . ASN A 1 197 ? -13.242 -12.512 -3.748 1.00 94.69 197 ASN A CA 1
ATOM 1562 C C . ASN A 1 197 ? -12.298 -11.461 -4.358 1.00 94.69 197 ASN A C 1
ATOM 1564 O O . ASN A 1 197 ? -12.534 -10.263 -4.179 1.00 94.69 197 ASN A O 1
ATOM 1568 N N . PRO A 1 198 ? -11.261 -11.863 -5.120 1.00 95.19 198 PRO A N 1
ATOM 1569 C CA . PRO A 1 198 ? -10.369 -10.914 -5.787 1.00 95.19 198 PRO A CA 1
ATOM 1570 C C . PRO A 1 198 ? -11.105 -9.922 -6.708 1.00 95.19 198 PRO A C 1
ATOM 1572 O O . PRO A 1 198 ? -10.625 -8.809 -6.918 1.00 95.19 198 PRO A O 1
ATOM 1575 N N . LYS A 1 199 ? -12.295 -10.271 -7.226 1.00 96.06 199 LYS A N 1
ATOM 1576 C CA . LYS A 1 199 ? -13.119 -9.372 -8.057 1.00 96.06 199 LYS A CA 1
ATOM 1577 C C . LYS A 1 199 ? -13.700 -8.182 -7.304 1.00 96.06 199 LYS A C 1
ATOM 1579 O O . LYS A 1 199 ? -14.071 -7.201 -7.946 1.00 96.06 199 LYS A O 1
ATOM 1584 N N . ASP A 1 200 ? -13.723 -8.234 -5.979 1.00 93.81 200 ASP A N 1
ATOM 1585 C CA . ASP A 1 200 ? -14.116 -7.102 -5.141 1.00 93.81 200 ASP A CA 1
ATOM 1586 C C . ASP A 1 200 ? -12.932 -6.165 -4.855 1.00 93.81 200 ASP A C 1
ATOM 1588 O O . ASP A 1 200 ? -13.111 -5.084 -4.289 1.00 93.81 200 ASP A O 1
ATOM 1592 N N . GLN A 1 201 ? -11.724 -6.547 -5.283 1.00 95.31 201 GLN A N 1
ATOM 1593 C CA . GLN A 1 201 ? -10.484 -5.838 -5.007 1.00 95.31 201 GLN A CA 1
ATOM 1594 C C . GLN A 1 201 ? -9.848 -5.250 -6.264 1.00 95.31 201 GLN A C 1
ATOM 1596 O O . GLN A 1 201 ? -9.914 -5.789 -7.373 1.00 95.31 201 GLN A O 1
ATOM 1601 N N . HIS A 1 202 ? -9.164 -4.134 -6.063 1.00 96.56 202 HIS A N 1
ATOM 1602 C CA . HIS A 1 202 ? -8.249 -3.545 -7.023 1.00 96.56 202 HIS A CA 1
ATOM 1603 C C . HIS A 1 202 ? -6.829 -4.029 -6.705 1.00 96.56 202 HIS A C 1
ATOM 1605 O O . HIS A 1 202 ? -6.387 -3.951 -5.559 1.00 96.56 202 HIS A O 1
ATOM 1611 N N . LEU A 1 203 ? -6.101 -4.509 -7.710 1.00 97.75 203 LEU A N 1
ATOM 1612 C CA . LEU A 1 203 ? -4.685 -4.835 -7.566 1.00 97.75 203 LEU A CA 1
ATOM 1613 C C . LEU A 1 203 ? -3.849 -3.619 -7.961 1.00 97.75 203 LEU A C 1
ATOM 1615 O O . LEU A 1 203 ? -3.992 -3.105 -9.073 1.00 97.75 203 LEU A O 1
ATOM 1619 N N . LEU A 1 204 ? -2.964 -3.182 -7.069 1.00 98.25 204 LEU A N 1
ATOM 1620 C CA . LEU A 1 204 ? -1.935 -2.196 -7.371 1.00 98.25 204 LEU A CA 1
ATOM 1621 C C . LEU A 1 204 ? -0.566 -2.868 -7.295 1.00 98.25 204 LEU A C 1
ATOM 1623 O O . LEU A 1 204 ? -0.081 -3.168 -6.208 1.00 98.25 204 LEU A O 1
ATOM 1627 N N . VAL A 1 205 ? 0.071 -3.074 -8.440 1.00 98.38 205 VAL A N 1
ATOM 1628 C CA . VAL A 1 205 ? 1.438 -3.594 -8.519 1.00 98.38 205 VAL A CA 1
ATOM 1629 C C . VAL A 1 205 ? 2.407 -2.430 -8.350 1.00 98.38 205 VAL A C 1
ATOM 1631 O O . VAL A 1 205 ? 2.419 -1.506 -9.155 1.00 98.38 205 VAL A O 1
ATOM 1634 N N . VAL A 1 206 ? 3.213 -2.448 -7.296 1.00 98.31 206 VAL A N 1
ATOM 1635 C CA . VAL A 1 206 ? 4.163 -1.382 -6.978 1.00 98.31 206 VAL A CA 1
ATOM 1636 C C . VAL A 1 206 ? 5.578 -1.921 -7.091 1.00 98.31 206 VAL A C 1
ATOM 1638 O O . VAL A 1 206 ? 6.004 -2.726 -6.262 1.00 98.31 206 VAL A O 1
ATOM 1641 N N . PHE A 1 207 ? 6.325 -1.441 -8.081 1.00 97.50 207 PHE A N 1
ATOM 1642 C CA . PHE A 1 207 ? 7.754 -1.713 -8.159 1.00 97.50 207 PHE A CA 1
ATOM 1643 C C . PHE A 1 207 ? 8.491 -0.884 -7.110 1.00 97.50 207 PHE A C 1
ATOM 1645 O O . PHE A 1 207 ? 8.502 0.347 -7.159 1.00 97.50 207 PHE A O 1
ATOM 1652 N N . SER A 1 208 ? 9.057 -1.566 -6.121 1.00 96.00 208 SER A N 1
ATOM 1653 C CA . SER A 1 208 ? 9.864 -0.959 -5.072 1.00 96.00 208 SER A CA 1
ATOM 1654 C C . SER A 1 208 ? 11.332 -0.907 -5.472 1.00 96.00 208 SER A C 1
ATOM 1656 O O . SER A 1 208 ? 11.769 -1.589 -6.402 1.00 96.00 208 SER A O 1
ATOM 1658 N N . LYS A 1 209 ? 12.102 -0.097 -4.734 1.00 93.81 209 LYS A N 1
ATOM 1659 C CA . LYS A 1 209 ? 13.525 0.141 -5.007 1.00 93.81 209 LYS A CA 1
ATOM 1660 C C . LYS A 1 209 ? 13.744 0.655 -6.441 1.00 93.81 209 LYS A C 1
ATOM 1662 O O . LYS A 1 209 ? 14.641 0.205 -7.147 1.00 93.81 209 LYS A O 1
ATOM 1667 N N . GLY A 1 210 ? 12.883 1.569 -6.896 1.00 92.44 210 GLY A N 1
ATOM 1668 C CA . GLY A 1 210 ? 12.921 2.105 -8.258 1.00 92.44 210 GLY A CA 1
ATOM 1669 C C . GLY A 1 210 ? 14.247 2.787 -8.615 1.00 92.44 210 GLY A C 1
ATOM 1670 O O . GLY A 1 210 ? 14.653 2.764 -9.769 1.00 92.44 210 GLY A O 1
ATOM 1671 N N . ASP A 1 211 ? 14.959 3.322 -7.622 1.00 89.12 211 ASP A N 1
ATOM 1672 C CA . ASP A 1 211 ? 16.304 3.898 -7.756 1.00 89.12 211 ASP A CA 1
ATOM 1673 C C . ASP A 1 211 ? 17.348 2.883 -8.252 1.00 89.12 211 ASP A C 1
ATOM 1675 O O . ASP A 1 211 ? 18.307 3.246 -8.927 1.00 89.12 211 ASP A O 1
ATOM 1679 N N . VAL A 1 212 ? 17.134 1.595 -7.985 1.00 88.75 212 VAL A N 1
ATOM 1680 C CA . VAL A 1 212 ? 18.043 0.508 -8.374 1.00 88.75 212 VAL A CA 1
ATOM 1681 C C . VAL A 1 212 ? 17.746 -0.011 -9.780 1.00 88.75 212 VAL A C 1
ATOM 1683 O O . VAL A 1 212 ? 18.513 -0.809 -10.313 1.00 88.75 212 VAL A O 1
ATOM 1686 N N . LEU A 1 213 ? 16.644 0.436 -10.388 1.00 86.12 213 LEU A N 1
ATOM 1687 C CA . LEU A 1 213 ? 16.249 0.055 -11.743 1.00 86.12 213 LEU A CA 1
ATOM 1688 C C . LEU A 1 213 ? 16.918 0.921 -12.814 1.00 86.12 213 LEU A C 1
ATOM 1690 O O . LEU A 1 213 ? 16.735 0.638 -13.993 1.00 86.12 213 LEU A O 1
ATOM 1694 N N . ASN A 1 214 ? 17.722 1.921 -12.429 1.00 78.56 214 ASN A N 1
ATOM 1695 C CA . ASN A 1 214 ? 18.429 2.802 -13.362 1.00 78.56 214 ASN A CA 1
ATOM 1696 C C . ASN A 1 214 ? 19.154 2.051 -14.504 1.00 78.56 214 ASN A C 1
ATOM 1698 O O . ASN A 1 214 ? 18.997 2.470 -15.643 1.00 78.56 214 ASN A O 1
ATOM 1702 N N . PRO A 1 215 ? 19.831 0.897 -14.290 1.00 79.50 215 PRO A N 1
ATOM 1703 C CA . PRO A 1 215 ? 20.498 0.180 -15.386 1.00 79.50 215 PRO A CA 1
ATOM 1704 C C . PRO A 1 215 ? 19.574 -0.303 -16.519 1.00 79.50 215 PRO A C 1
ATOM 1706 O O . PRO A 1 215 ? 20.057 -0.624 -17.599 1.00 79.50 215 PRO A O 1
ATOM 1709 N N . ILE A 1 216 ? 18.264 -0.402 -16.272 1.00 83.06 216 ILE A N 1
ATOM 1710 C CA . ILE A 1 216 ? 17.254 -0.813 -17.264 1.00 83.06 216 ILE A CA 1
ATOM 1711 C C . ILE A 1 216 ? 16.195 0.272 -17.529 1.00 83.06 216 ILE A C 1
ATOM 1713 O O . ILE A 1 216 ? 15.390 0.150 -18.453 1.00 83.06 216 ILE A O 1
ATOM 1717 N N . MET A 1 217 ? 16.176 1.325 -16.711 1.00 85.56 217 MET A N 1
ATOM 1718 C CA . MET A 1 217 ? 15.242 2.448 -16.754 1.00 85.56 217 MET A CA 1
ATOM 1719 C C . MET A 1 217 ? 16.005 3.749 -16.492 1.00 85.56 217 MET A C 1
ATOM 1721 O O . MET A 1 217 ? 15.891 4.331 -15.415 1.00 85.56 217 MET A O 1
ATOM 1725 N N . ASP A 1 218 ? 16.767 4.202 -17.481 1.00 85.88 218 ASP A N 1
ATOM 1726 C CA . ASP A 1 218 ? 17.443 5.501 -17.470 1.00 85.88 218 ASP A CA 1
ATOM 1727 C C . ASP A 1 218 ? 16.862 6.454 -18.533 1.00 85.88 218 ASP A C 1
ATOM 1729 O O . ASP A 1 218 ? 15.878 6.149 -19.220 1.00 85.88 218 ASP A O 1
ATOM 1733 N N . GLU A 1 219 ? 17.469 7.632 -18.665 1.00 84.94 219 GLU A N 1
ATOM 1734 C CA . GLU A 1 219 ? 17.092 8.667 -19.634 1.00 84.94 219 GLU A CA 1
ATOM 1735 C C . GLU A 1 219 ? 17.263 8.261 -21.108 1.00 84.94 219 GLU A C 1
ATOM 1737 O O . GLU A 1 219 ? 16.565 8.802 -21.972 1.00 84.94 219 GLU A O 1
ATOM 1742 N N . ASN A 1 220 ? 18.135 7.290 -21.384 1.00 87.69 220 ASN A N 1
ATOM 1743 C CA . ASN A 1 220 ? 18.427 6.771 -22.720 1.00 87.69 220 ASN A CA 1
ATOM 1744 C C . ASN A 1 220 ? 17.603 5.516 -23.043 1.00 87.69 220 ASN A C 1
ATOM 1746 O O . ASN A 1 220 ? 17.487 5.115 -24.203 1.00 87.69 220 ASN A O 1
ATOM 1750 N N . SER A 1 221 ? 16.992 4.906 -22.029 1.00 90.31 221 SER A N 1
ATOM 1751 C CA . SER A 1 221 ? 16.159 3.725 -22.170 1.00 90.31 221 SER A CA 1
ATOM 1752 C C . SER A 1 221 ? 14.837 4.038 -22.875 1.00 90.31 221 SER A C 1
ATOM 1754 O O . SER A 1 221 ? 14.275 5.138 -22.808 1.00 90.31 221 SER A O 1
ATOM 1756 N N . ARG A 1 222 ? 14.239 3.001 -23.471 1.00 93.19 222 ARG A N 1
ATOM 1757 C CA . ARG A 1 222 ? 12.860 3.055 -23.990 1.00 93.19 222 ARG A CA 1
ATOM 1758 C C . ARG A 1 222 ? 11.820 3.408 -22.911 1.00 93.19 222 ARG A C 1
ATOM 1760 O O . ARG A 1 222 ? 10.693 3.764 -23.243 1.00 93.19 222 ARG A O 1
ATOM 1767 N N . TRP A 1 223 ? 12.197 3.299 -21.637 1.00 94.38 223 TRP A N 1
ATOM 1768 C CA . TRP A 1 223 ? 11.366 3.550 -20.463 1.00 94.38 223 TRP A CA 1
ATOM 1769 C C . TRP A 1 223 ? 11.688 4.883 -19.782 1.00 94.38 223 TRP A C 1
ATOM 1771 O O . TRP A 1 223 ? 11.272 5.094 -18.644 1.00 94.38 223 TRP A O 1
ATOM 1781 N N . LYS A 1 224 ? 12.362 5.816 -20.471 1.00 94.06 224 LYS A N 1
ATOM 1782 C CA . LYS A 1 224 ? 12.718 7.142 -19.936 1.00 94.06 224 LYS A CA 1
ATOM 1783 C C . LYS A 1 224 ? 11.561 7.898 -19.279 1.00 94.06 224 LYS A C 1
ATOM 1785 O O . LYS A 1 224 ? 11.776 8.641 -18.330 1.00 94.06 224 LYS A O 1
ATOM 1790 N N . GLU A 1 225 ? 10.322 7.695 -19.731 1.00 94.56 225 GLU A N 1
ATOM 1791 C CA . GLU A 1 225 ? 9.141 8.307 -19.107 1.00 94.56 225 GLU A CA 1
ATOM 1792 C C . GLU A 1 225 ? 8.875 7.777 -17.688 1.00 94.56 225 GLU A C 1
ATOM 1794 O O . GLU A 1 225 ? 8.437 8.540 -16.829 1.00 94.56 225 GLU A O 1
ATOM 1799 N N . ILE A 1 226 ? 9.166 6.499 -17.413 1.00 93.69 226 ILE A N 1
ATOM 1800 C CA . ILE A 1 226 ? 9.101 5.922 -16.061 1.00 93.69 226 ILE A CA 1
ATOM 1801 C C . ILE A 1 226 ? 10.210 6.517 -15.194 1.00 93.69 226 ILE A C 1
ATOM 1803 O O . ILE A 1 226 ? 9.950 6.911 -14.056 1.00 93.69 226 ILE A O 1
ATOM 1807 N N . TRP A 1 227 ? 11.424 6.632 -15.739 1.00 92.56 227 TRP A N 1
ATOM 1808 C CA . TRP A 1 227 ? 12.545 7.255 -15.035 1.00 92.56 227 TRP A CA 1
ATOM 1809 C C . TRP A 1 227 ? 12.232 8.707 -14.656 1.00 92.56 227 TRP A C 1
ATOM 1811 O O . TRP A 1 227 ? 12.291 9.069 -13.483 1.00 92.56 227 TRP A O 1
ATOM 1821 N N . GLN A 1 228 ? 11.782 9.518 -15.619 1.00 93.81 228 GLN A N 1
ATOM 1822 C CA . GLN A 1 228 ? 11.337 10.897 -15.395 1.00 93.81 228 GLN A CA 1
ATOM 1823 C C . GLN A 1 228 ? 10.174 10.978 -14.406 1.00 93.81 228 GLN A C 1
ATOM 1825 O O . GLN A 1 228 ? 10.109 11.895 -13.585 1.00 93.81 228 GLN A O 1
ATOM 1830 N N . TYR A 1 229 ? 9.234 10.033 -14.472 1.00 95.31 229 TYR A N 1
ATOM 1831 C CA . TYR A 1 229 ? 8.150 9.957 -13.506 1.00 95.31 229 TYR A CA 1
ATOM 1832 C C . TYR A 1 229 ? 8.694 9.766 -12.090 1.00 95.31 229 TYR A C 1
ATOM 1834 O O . TYR A 1 229 ? 8.309 10.512 -11.190 1.00 95.31 229 TYR A O 1
ATOM 1842 N N . LEU A 1 230 ? 9.604 8.814 -11.886 1.00 94.31 230 LEU A N 1
ATOM 1843 C CA . LEU A 1 230 ? 10.183 8.522 -10.580 1.00 94.31 230 LEU A CA 1
ATOM 1844 C C . LEU A 1 230 ? 11.029 9.691 -10.051 1.00 94.31 230 LEU A C 1
ATOM 1846 O O . LEU A 1 230 ? 10.805 10.144 -8.927 1.00 94.31 230 LEU A O 1
ATOM 1850 N N . THR A 1 231 ? 11.955 10.220 -10.852 1.00 91.62 231 THR A N 1
ATOM 1851 C CA . THR A 1 231 ? 12.905 11.265 -10.425 1.00 91.62 231 THR A CA 1
ATOM 1852 C C . THR A 1 231 ? 12.217 12.583 -10.078 1.00 91.62 231 THR A C 1
ATOM 1854 O O . THR A 1 231 ? 12.531 13.188 -9.046 1.00 91.62 231 THR A O 1
ATOM 1857 N N . ASN A 1 232 ? 11.193 12.965 -10.848 1.00 92.12 232 ASN A N 1
ATOM 1858 C CA . ASN A 1 232 ? 10.362 14.145 -10.581 1.00 92.12 232 ASN A CA 1
ATOM 1859 C C . ASN A 1 232 ? 9.340 13.928 -9.448 1.00 92.12 232 ASN A C 1
ATOM 1861 O O . ASN A 1 232 ? 8.571 14.827 -9.119 1.00 92.12 232 ASN A O 1
ATOM 1865 N N . GLY A 1 233 ? 9.296 12.733 -8.854 1.00 91.50 233 GLY A N 1
ATOM 1866 C CA . GLY A 1 233 ? 8.303 12.314 -7.868 1.00 91.50 233 GLY A CA 1
ATOM 1867 C C . GLY A 1 233 ? 8.594 12.646 -6.411 1.00 91.50 233 GLY A C 1
ATOM 1868 O O . GLY A 1 233 ? 8.134 11.911 -5.542 1.00 91.50 233 GLY A O 1
ATOM 1869 N N . GLY A 1 234 ? 9.377 13.686 -6.122 1.00 91.88 234 GLY A N 1
ATOM 1870 C CA . GLY A 1 234 ? 9.638 14.116 -4.740 1.00 91.88 234 GLY A CA 1
ATOM 1871 C C . GLY A 1 234 ? 8.425 14.772 -4.067 1.00 91.88 234 GLY A C 1
ATOM 1872 O O . GLY A 1 234 ? 7.413 15.039 -4.717 1.00 91.88 234 GLY A O 1
ATOM 1873 N N . LEU A 1 235 ? 8.537 15.091 -2.776 1.00 90.62 235 LEU A N 1
ATOM 1874 C CA . LEU A 1 235 ? 7.435 15.658 -1.981 1.00 90.62 235 LEU A CA 1
ATOM 1875 C C . LEU A 1 235 ? 6.954 17.014 -2.489 1.00 90.62 235 LEU A C 1
ATOM 1877 O O . LEU A 1 235 ? 5.752 17.235 -2.573 1.00 90.62 235 LEU A O 1
ATOM 1881 N N . LYS A 1 236 ? 7.863 17.855 -2.988 1.00 90.44 236 LYS A N 1
ATOM 1882 C CA . LYS A 1 236 ? 7.512 19.114 -3.667 1.00 90.44 236 LYS A CA 1
ATOM 1883 C C . LYS A 1 236 ? 6.568 18.927 -4.861 1.00 90.44 236 LYS A C 1
ATOM 1885 O O . LYS A 1 236 ? 5.792 19.819 -5.170 1.00 90.44 236 LYS A O 1
ATOM 1890 N N . SER A 1 237 ? 6.563 17.758 -5.513 1.00 90.62 237 SER A N 1
ATOM 1891 C CA . SER A 1 237 ? 5.598 17.470 -6.590 1.00 90.62 237 SER A CA 1
ATOM 1892 C C . SER A 1 237 ? 4.151 17.338 -6.095 1.00 90.62 237 SER A C 1
ATOM 1894 O O . SER A 1 237 ? 3.224 17.320 -6.907 1.00 90.62 237 SER A O 1
ATOM 1896 N N . LEU A 1 238 ? 3.963 17.227 -4.774 1.00 92.75 238 LEU A N 1
ATOM 1897 C CA . LEU A 1 238 ? 2.668 17.199 -4.107 1.00 92.75 238 LEU A CA 1
ATOM 1898 C C . LEU A 1 238 ? 2.183 18.587 -3.676 1.00 92.75 238 LEU A C 1
ATOM 1900 O O . LEU A 1 238 ? 1.028 18.725 -3.270 1.00 92.75 238 LEU A O 1
ATOM 1904 N N . GLU A 1 239 ? 3.018 19.616 -3.785 1.00 91.75 239 GLU A N 1
ATOM 1905 C CA . GLU A 1 239 ? 2.628 20.984 -3.476 1.00 91.75 239 GLU A CA 1
ATOM 1906 C C . GLU A 1 239 ? 1.543 21.455 -4.458 1.00 91.75 239 GLU A C 1
ATOM 1908 O O . GLU A 1 239 ? 1.653 21.277 -5.674 1.00 91.75 239 GLU A O 1
ATOM 1913 N N . ASN A 1 240 ? 0.454 22.027 -3.935 1.00 87.00 240 ASN A N 1
ATOM 1914 C CA . ASN A 1 240 ? -0.660 22.553 -4.735 1.00 87.00 240 ASN A CA 1
ATOM 1915 C C . ASN A 1 240 ? -1.253 21.556 -5.757 1.00 87.00 240 ASN A C 1
ATOM 1917 O O . ASN A 1 240 ? -1.715 21.943 -6.840 1.00 87.00 240 ASN A O 1
ATOM 1921 N N . ILE A 1 241 ? -1.262 20.255 -5.436 1.00 91.25 241 ILE A N 1
ATOM 1922 C CA . ILE A 1 241 ? -1.761 19.235 -6.363 1.00 91.25 241 ILE A CA 1
ATOM 1923 C C . ILE A 1 241 ? -3.212 19.468 -6.780 1.00 91.25 241 ILE A C 1
ATOM 1925 O O . ILE A 1 241 ? -4.144 19.524 -5.980 1.00 91.25 241 ILE A O 1
ATOM 1929 N N . LYS A 1 242 ? -3.434 19.453 -8.094 1.00 92.38 242 LYS A N 1
ATOM 1930 C CA . LYS A 1 242 ? -4.769 19.272 -8.670 1.00 92.38 242 LYS A CA 1
ATOM 1931 C C . LYS A 1 242 ? -5.047 17.777 -8.771 1.00 92.38 242 LYS A C 1
ATOM 1933 O O . LYS A 1 242 ? -4.649 17.153 -9.756 1.00 92.38 242 LYS A O 1
ATOM 1938 N N . ILE A 1 243 ? -5.746 17.208 -7.783 1.00 89.88 243 ILE A N 1
ATOM 1939 C CA . ILE A 1 243 ? -5.891 15.747 -7.618 1.00 89.88 243 ILE A CA 1
ATOM 1940 C C . ILE A 1 243 ? -6.300 15.015 -8.909 1.00 89.88 243 ILE A C 1
ATOM 1942 O O . ILE A 1 243 ? -5.715 13.996 -9.253 1.00 89.88 243 ILE A O 1
ATOM 1946 N N . LYS A 1 244 ? -7.227 15.569 -9.706 1.00 90.25 244 LYS A N 1
ATOM 1947 C CA . LYS A 1 244 ? -7.644 14.970 -10.990 1.00 90.25 244 LYS A CA 1
ATOM 1948 C C . LYS A 1 244 ? -6.485 14.847 -11.992 1.00 90.25 244 LYS A C 1
ATOM 1950 O O . LYS A 1 244 ? -6.340 13.804 -12.623 1.00 90.25 244 LYS A O 1
ATOM 1955 N N . LYS A 1 245 ? -5.661 15.895 -12.128 1.00 93.81 245 LYS A N 1
ATOM 1956 C CA . LYS A 1 245 ? -4.488 15.914 -13.020 1.00 93.81 245 LYS A CA 1
ATOM 1957 C C . LYS A 1 245 ? -3.401 14.974 -12.500 1.00 93.81 245 LYS A C 1
ATOM 1959 O O . LYS A 1 245 ? -2.794 14.260 -13.291 1.00 93.81 245 LYS A O 1
ATOM 1964 N N . TYR A 1 246 ? -3.206 14.939 -11.183 1.00 94.44 246 TYR A N 1
ATOM 1965 C CA . TYR A 1 246 ? -2.247 14.042 -10.544 1.00 94.44 246 TYR A CA 1
ATOM 1966 C C . TYR A 1 246 ? -2.592 12.567 -10.808 1.00 94.44 246 TYR A C 1
ATOM 1968 O O . TYR A 1 246 ? -1.772 11.827 -11.345 1.00 94.44 246 TYR A O 1
ATOM 1976 N N . ILE A 1 247 ? -3.849 12.172 -10.563 1.00 93.69 247 ILE A N 1
ATOM 1977 C CA . ILE A 1 247 ? -4.347 10.817 -10.849 1.00 93.69 247 ILE A CA 1
ATOM 1978 C C . ILE A 1 247 ? -4.238 10.471 -12.344 1.00 93.69 247 ILE A C 1
ATOM 1980 O O . ILE A 1 247 ? -3.9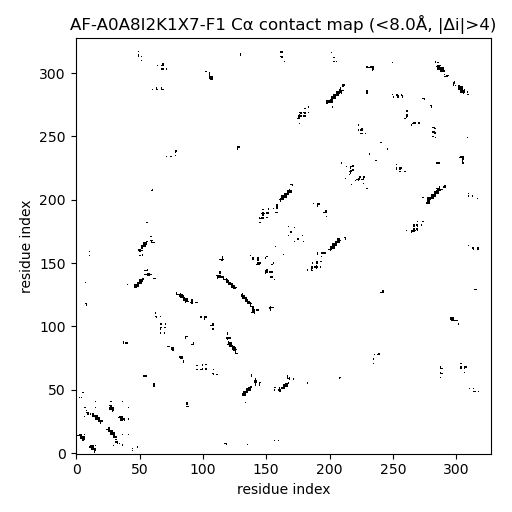29 9.333 -12.689 1.00 93.69 247 ILE A O 1
ATOM 1984 N N . ALA A 1 248 ? -4.464 11.426 -13.253 1.00 94.94 248 ALA A N 1
ATOM 1985 C CA . ALA A 1 248 ? -4.258 11.197 -14.685 1.00 94.94 248 ALA A CA 1
ATOM 1986 C C . ALA A 1 248 ? -2.782 10.899 -15.019 1.00 94.94 248 ALA A C 1
ATOM 1988 O O . ALA A 1 248 ? -2.505 9.994 -15.805 1.00 94.94 248 ALA A O 1
ATOM 1989 N N . GLY A 1 249 ? -1.842 11.600 -14.376 1.00 96.31 249 GLY A N 1
ATOM 1990 C CA . GLY A 1 249 ? -0.409 11.308 -14.465 1.00 96.31 249 GLY A CA 1
ATOM 1991 C C . GLY A 1 249 ? -0.061 9.912 -13.944 1.00 96.31 249 GLY A C 1
ATOM 1992 O O . GLY A 1 249 ? 0.608 9.153 -14.643 1.00 96.31 249 GLY A O 1
ATOM 1993 N N . MET A 1 250 ? -0.596 9.531 -12.779 1.00 97.19 250 MET A N 1
ATOM 1994 C CA . MET A 1 250 ? -0.435 8.181 -12.218 1.00 97.19 250 MET A CA 1
ATOM 1995 C C . MET A 1 250 ? -0.982 7.099 -13.159 1.00 97.19 250 MET A C 1
ATOM 1997 O O . MET A 1 250 ? -0.345 6.069 -13.352 1.00 97.19 250 MET A O 1
ATOM 2001 N N . LYS A 1 251 ? -2.134 7.331 -13.805 1.00 97.69 251 LYS A N 1
ATOM 2002 C CA . LYS A 1 251 ? -2.695 6.416 -14.817 1.00 97.69 251 LYS A CA 1
ATOM 2003 C C . LYS A 1 251 ? -1.804 6.288 -16.050 1.00 97.69 251 LYS A C 1
ATOM 2005 O O . LYS A 1 251 ? -1.645 5.184 -16.568 1.00 97.69 251 LYS A O 1
ATOM 2010 N N . LYS A 1 252 ? -1.209 7.392 -16.516 1.00 98.06 252 LYS A N 1
ATOM 2011 C CA . LYS A 1 252 ? -0.242 7.357 -17.621 1.00 98.06 252 LYS A CA 1
ATOM 2012 C C . LYS A 1 252 ? 0.965 6.492 -17.242 1.00 98.06 252 LYS A C 1
ATOM 2014 O O . LYS A 1 252 ? 1.288 5.569 -17.983 1.00 98.06 252 LYS A O 1
ATOM 2019 N N . ALA A 1 253 ? 1.564 6.733 -16.075 1.00 97.81 253 ALA A N 1
ATOM 2020 C CA . ALA A 1 253 ? 2.683 5.934 -15.574 1.00 97.81 253 ALA A CA 1
ATOM 2021 C C . ALA A 1 253 ? 2.306 4.450 -15.405 1.00 97.81 253 ALA A C 1
ATOM 2023 O O . ALA A 1 253 ? 3.052 3.579 -15.843 1.00 97.81 253 ALA A O 1
ATOM 2024 N N . SER A 1 254 ? 1.115 4.164 -14.866 1.00 98.62 254 SER A N 1
ATOM 2025 C CA . SER A 1 254 ? 0.570 2.807 -14.725 1.00 98.62 254 SER A CA 1
ATOM 2026 C C . SER A 1 254 ? 0.531 2.053 -16.060 1.00 98.62 254 SER A C 1
ATOM 2028 O O . SER A 1 254 ? 0.957 0.901 -16.142 1.00 98.62 254 SER A O 1
ATOM 2030 N N . ASN A 1 255 ? 0.078 2.704 -17.136 1.00 98.50 255 ASN A N 1
ATOM 2031 C CA . ASN A 1 255 ? 0.033 2.082 -18.460 1.00 98.50 255 ASN A CA 1
ATOM 2032 C C . ASN A 1 255 ? 1.434 1.755 -18.997 1.00 98.50 255 ASN A C 1
ATOM 2034 O O . ASN A 1 255 ? 1.645 0.648 -19.486 1.00 98.50 255 ASN A O 1
ATOM 2038 N N . ILE A 1 256 ? 2.397 2.669 -18.850 1.00 97.88 256 ILE A N 1
ATOM 2039 C CA . ILE A 1 256 ? 3.776 2.447 -19.315 1.00 97.88 256 ILE A CA 1
ATOM 2040 C C . ILE A 1 256 ? 4.439 1.323 -18.502 1.00 97.88 256 ILE A C 1
ATOM 2042 O O . ILE A 1 256 ? 5.081 0.441 -19.067 1.00 97.88 256 ILE A O 1
ATOM 2046 N N . LEU A 1 257 ? 4.225 1.288 -17.184 1.00 98.12 257 LEU A N 1
ATOM 2047 C CA . LEU A 1 257 ? 4.709 0.211 -16.314 1.00 98.12 257 LEU A CA 1
ATOM 2048 C C . LEU A 1 257 ? 4.081 -1.148 -16.650 1.00 98.12 257 LEU A C 1
ATOM 2050 O O . LEU A 1 257 ? 4.754 -2.178 -16.566 1.00 98.12 257 LEU A O 1
ATOM 2054 N N . ARG A 1 258 ? 2.808 -1.174 -17.063 1.00 98.50 258 ARG A N 1
ATOM 2055 C CA . ARG A 1 258 ? 2.155 -2.392 -17.560 1.00 98.50 258 ARG A CA 1
ATOM 2056 C C . ARG A 1 258 ? 2.837 -2.901 -18.832 1.00 98.50 258 ARG A C 1
ATOM 2058 O O . ARG A 1 258 ? 3.055 -4.105 -18.958 1.00 98.50 258 ARG A O 1
ATOM 2065 N N . ASP A 1 259 ? 3.193 -2.005 -19.749 1.00 97.69 259 ASP A N 1
ATOM 2066 C CA . ASP A 1 259 ? 3.922 -2.366 -20.967 1.00 97.69 259 ASP A CA 1
ATOM 2067 C C . ASP A 1 259 ? 5.338 -2.858 -20.667 1.00 97.69 259 ASP A C 1
ATOM 2069 O O . ASP A 1 259 ? 5.731 -3.896 -21.196 1.00 97.69 259 ASP A O 1
ATOM 2073 N N . PHE A 1 260 ? 6.054 -2.202 -19.753 1.00 96.50 260 PHE A N 1
ATOM 2074 C CA . PHE A 1 260 ? 7.338 -2.686 -19.242 1.00 96.50 260 PHE A CA 1
ATOM 2075 C C . PHE A 1 260 ? 7.224 -4.109 -18.673 1.00 96.50 260 PHE A C 1
ATOM 2077 O O . PHE A 1 260 ? 7.980 -5.005 -19.045 1.00 96.50 260 PHE A O 1
ATOM 2084 N N . THR A 1 261 ? 6.205 -4.351 -17.844 1.00 96.75 261 THR A N 1
ATOM 2085 C CA . THR A 1 261 ? 5.934 -5.670 -17.251 1.00 96.75 261 THR A CA 1
ATOM 2086 C C . THR A 1 261 ? 5.681 -6.741 -18.314 1.00 96.75 261 THR A C 1
ATOM 2088 O O . THR A 1 261 ? 6.077 -7.896 -18.167 1.00 96.75 261 THR A O 1
ATOM 2091 N N . ARG A 1 262 ? 5.007 -6.373 -19.405 1.00 97.31 262 ARG A N 1
ATOM 2092 C CA . ARG A 1 262 ? 4.701 -7.292 -20.503 1.00 97.31 262 ARG A CA 1
ATOM 2093 C C . ARG A 1 262 ? 5.928 -7.599 -21.355 1.00 97.31 262 ARG A C 1
ATOM 2095 O O . ARG A 1 262 ? 6.145 -8.759 -21.687 1.00 97.31 262 ARG A O 1
ATOM 2102 N N . ILE A 1 263 ? 6.662 -6.564 -21.756 1.00 95.00 263 ILE A N 1
ATOM 2103 C CA . ILE A 1 263 ? 7.684 -6.666 -22.801 1.00 95.00 263 ILE A CA 1
ATOM 2104 C C . ILE A 1 263 ? 9.024 -7.097 -22.209 1.00 95.00 263 ILE A C 1
ATOM 2106 O O . ILE A 1 263 ? 9.603 -8.076 -22.675 1.00 95.00 263 ILE A O 1
ATOM 2110 N N . ASP A 1 264 ? 9.481 -6.416 -21.162 1.00 92.94 264 ASP A N 1
ATOM 2111 C CA . ASP A 1 264 ? 10.838 -6.597 -20.645 1.00 92.94 264 ASP A CA 1
ATOM 2112 C C . ASP A 1 264 ? 10.881 -7.674 -19.555 1.00 92.94 264 ASP A C 1
ATOM 2114 O O . ASP A 1 264 ? 11.770 -8.520 -19.571 1.00 92.94 264 ASP A O 1
ATOM 2118 N N . LEU A 1 265 ? 9.873 -7.728 -18.674 1.00 94.62 265 LEU A N 1
ATOM 2119 C CA . LEU A 1 265 ? 9.764 -8.804 -17.671 1.00 94.62 265 LEU A CA 1
ATOM 2120 C C . LEU A 1 265 ? 9.126 -10.089 -18.222 1.00 94.62 265 LEU A C 1
ATOM 2122 O O . LEU A 1 265 ? 9.021 -11.083 -17.504 1.00 94.62 265 LEU A O 1
ATOM 2126 N N . LYS A 1 266 ? 8.632 -10.064 -19.470 1.00 95.94 266 LYS A N 1
ATOM 2127 C CA . LYS A 1 266 ? 7.919 -11.177 -20.129 1.00 95.94 266 LYS A CA 1
ATOM 2128 C C . LYS A 1 266 ? 6.780 -11.769 -19.279 1.00 95.94 266 LYS A C 1
ATOM 2130 O O . LYS A 1 266 ? 6.391 -12.923 -19.451 1.00 95.94 266 LYS A O 1
ATOM 2135 N N . ALA A 1 267 ? 6.178 -10.974 -18.392 1.00 97.19 267 ALA A N 1
ATOM 2136 C CA . ALA A 1 267 ? 5.246 -11.439 -17.364 1.00 97.19 267 ALA A CA 1
ATOM 2137 C C . ALA A 1 267 ? 3.790 -11.539 -17.869 1.00 97.19 267 ALA A C 1
ATOM 2139 O O . ALA A 1 267 ? 2.834 -11.191 -17.171 1.00 97.19 267 ALA A O 1
ATOM 2140 N N . THR A 1 268 ? 3.587 -12.008 -19.104 1.00 97.31 268 THR A N 1
ATOM 2141 C CA . THR A 1 268 ? 2.258 -12.054 -19.746 1.00 97.31 268 THR A CA 1
ATOM 2142 C C . THR A 1 268 ? 1.268 -12.923 -18.966 1.00 97.31 268 THR A C 1
ATOM 2144 O O . THR A 1 268 ? 0.107 -12.544 -18.804 1.00 97.31 268 THR A O 1
ATOM 2147 N N . GLN A 1 269 ? 1.722 -14.054 -18.418 1.00 97.25 269 GLN A N 1
ATOM 2148 C CA . GLN A 1 269 ? 0.888 -14.931 -17.591 1.00 97.25 269 GLN A CA 1
ATOM 2149 C C . GLN A 1 269 ? 0.412 -14.229 -16.313 1.00 97.25 269 GLN A C 1
ATOM 2151 O O . GLN A 1 269 ? -0.778 -14.272 -16.000 1.00 97.25 269 GLN A O 1
ATOM 2156 N N . PHE A 1 270 ? 1.306 -13.518 -15.617 1.00 98.19 270 PHE A N 1
ATOM 2157 C CA . PHE A 1 270 ? 0.953 -12.687 -14.465 1.00 98.19 270 PHE A CA 1
ATOM 2158 C C . PHE A 1 270 ? -0.105 -11.639 -14.835 1.00 98.19 270 PHE A C 1
ATOM 2160 O O . PHE A 1 270 ? -1.134 -11.545 -14.167 1.00 98.19 270 PHE A O 1
ATOM 2167 N N . LEU A 1 271 ? 0.103 -10.898 -15.929 1.00 98.50 271 LEU A N 1
ATOM 2168 C CA . LEU A 1 271 ? -0.812 -9.841 -16.372 1.00 98.50 271 LEU A CA 1
ATOM 2169 C C . LEU A 1 271 ? -2.209 -10.371 -16.703 1.00 98.50 271 LEU A C 1
ATOM 2171 O O . LEU A 1 271 ? -3.210 -9.806 -16.256 1.00 98.50 271 LEU A O 1
ATOM 2175 N N . ASN A 1 272 ? -2.283 -11.465 -17.461 1.00 98.44 272 ASN A N 1
ATOM 2176 C CA . ASN A 1 272 ? -3.552 -12.087 -17.827 1.00 98.44 272 ASN A CA 1
ATOM 2177 C C . ASN A 1 272 ? -4.272 -12.630 -16.593 1.00 98.44 272 ASN A C 1
ATOM 2179 O O . ASN A 1 272 ? -5.476 -12.415 -16.438 1.00 98.44 272 ASN A O 1
ATOM 2183 N N . PHE A 1 273 ? -3.535 -13.275 -15.686 1.00 98.25 273 PHE A N 1
ATOM 2184 C CA . PHE A 1 273 ? -4.101 -13.806 -14.455 1.00 98.25 273 PHE A CA 1
ATOM 2185 C C . PHE A 1 273 ? -4.648 -12.691 -13.557 1.00 98.25 273 PHE A C 1
ATOM 2187 O O . PHE A 1 273 ? -5.803 -12.756 -13.134 1.00 98.25 273 PHE A O 1
ATOM 2194 N N . ALA A 1 274 ? -3.877 -11.620 -13.356 1.00 98.31 274 ALA A N 1
ATOM 2195 C CA . ALA A 1 274 ? -4.299 -10.450 -12.596 1.00 98.31 274 ALA A CA 1
ATOM 2196 C C . ALA A 1 274 ? -5.549 -9.795 -13.203 1.00 98.31 274 ALA A C 1
ATOM 2198 O O . ALA A 1 274 ? -6.544 -9.588 -12.507 1.00 98.31 274 ALA A O 1
ATOM 2199 N N . LYS A 1 275 ? -5.541 -9.522 -14.515 1.00 98.19 275 LYS A N 1
ATOM 2200 C CA . LYS A 1 275 ? -6.680 -8.910 -15.220 1.00 98.19 275 LYS A CA 1
ATOM 2201 C C . LYS A 1 275 ? -7.935 -9.780 -15.130 1.00 98.19 275 LYS A C 1
ATOM 2203 O O . LYS A 1 275 ? -9.037 -9.262 -14.961 1.00 98.19 275 LYS A O 1
ATOM 2208 N N . ASN A 1 276 ? -7.776 -11.100 -15.218 1.00 98.12 276 ASN A N 1
ATOM 2209 C CA . ASN A 1 276 ? -8.894 -12.028 -15.118 1.00 98.12 276 ASN A CA 1
ATOM 2210 C C . ASN A 1 276 ? -9.450 -12.138 -13.694 1.00 98.12 276 ASN A C 1
ATOM 2212 O O . ASN A 1 276 ? -10.624 -12.451 -13.533 1.00 98.12 276 ASN A O 1
ATOM 2216 N N . ARG A 1 277 ? -8.656 -11.882 -12.651 1.00 97.94 277 ARG A N 1
ATOM 2217 C CA . ARG A 1 277 ? -9.062 -12.131 -11.259 1.00 97.94 277 ARG A CA 1
ATOM 2218 C C . ARG A 1 277 ? -9.506 -10.879 -10.515 1.00 97.94 277 ARG A C 1
ATOM 2220 O O . ARG A 1 277 ? -10.467 -10.966 -9.763 1.00 97.94 277 ARG A O 1
ATOM 2227 N N . PHE A 1 278 ? -8.898 -9.729 -10.775 1.00 97.81 278 PHE A N 1
ATOM 2228 C CA . PHE A 1 278 ? -9.188 -8.494 -10.045 1.00 97.81 278 PHE A CA 1
ATOM 2229 C C . PHE A 1 278 ? -10.195 -7.597 -10.765 1.00 97.81 278 PHE A C 1
ATOM 2231 O O . PHE A 1 278 ? -10.496 -7.789 -11.948 1.00 97.81 278 PHE A O 1
ATOM 2238 N N . LYS A 1 279 ? -10.727 -6.610 -10.037 1.00 96.50 279 LYS A N 1
ATOM 2239 C CA . LYS A 1 279 ? -11.612 -5.569 -10.578 1.00 96.50 279 LYS A CA 1
ATOM 2240 C C . LYS A 1 279 ? -10.870 -4.636 -11.528 1.00 96.50 279 LYS A C 1
ATOM 2242 O O . LYS A 1 279 ? -11.351 -4.333 -12.615 1.00 96.50 279 LYS A O 1
ATOM 2247 N N . THR A 1 280 ? -9.693 -4.182 -11.105 1.00 97.06 280 THR A N 1
ATOM 2248 C CA . THR A 1 280 ? -8.743 -3.423 -11.925 1.00 97.06 280 THR A CA 1
ATOM 2249 C C . THR A 1 280 ? -7.324 -3.824 -11.553 1.00 97.06 280 THR A C 1
ATOM 2251 O O . THR A 1 280 ? -7.081 -4.262 -10.428 1.00 97.06 280 THR A O 1
ATOM 2254 N N . VAL A 1 281 ? -6.390 -3.619 -12.479 1.00 98.25 281 VAL A N 1
ATOM 2255 C CA . VAL A 1 281 ? -4.958 -3.832 -12.253 1.00 98.25 281 VAL A CA 1
ATOM 2256 C C . VAL A 1 281 ? -4.213 -2.575 -12.671 1.00 98.25 281 VAL A C 1
ATOM 2258 O O . VAL A 1 281 ? -4.170 -2.239 -13.858 1.00 98.25 281 VAL A O 1
ATOM 2261 N N . GLU A 1 282 ? -3.646 -1.887 -11.693 1.00 98.38 282 GLU A N 1
ATOM 2262 C CA . GLU A 1 282 ? -2.857 -0.673 -11.883 1.00 98.38 282 GLU A CA 1
ATOM 2263 C C . GLU A 1 282 ? -1.414 -0.906 -11.445 1.00 98.38 282 GLU A C 1
ATOM 2265 O O . GLU A 1 282 ? -1.126 -1.827 -10.678 1.00 98.38 282 GLU A O 1
ATOM 2270 N N . PHE A 1 283 ? -0.512 -0.064 -11.936 1.00 98.62 283 PHE A N 1
ATOM 2271 C CA . PHE A 1 283 ? 0.912 -0.128 -11.657 1.00 98.62 283 PHE A CA 1
ATOM 2272 C C . PHE A 1 283 ? 1.406 1.194 -11.070 1.00 98.62 283 PHE A C 1
ATOM 2274 O O . PHE A 1 283 ? 0.903 2.273 -11.391 1.00 98.62 283 PHE A O 1
ATOM 2281 N N . SER A 1 284 ? 2.412 1.103 -10.210 1.00 98.25 284 SER A N 1
ATOM 2282 C CA . SER A 1 284 ? 3.173 2.235 -9.694 1.00 98.25 284 SER A CA 1
ATOM 2283 C C . SER A 1 284 ? 4.637 1.839 -9.501 1.00 98.25 284 SER A C 1
ATOM 2285 O O . SER A 1 284 ? 4.992 0.659 -9.530 1.00 98.25 284 SER A O 1
ATOM 2287 N N . ILE A 1 285 ? 5.490 2.833 -9.303 1.00 97.50 285 ILE A N 1
ATOM 2288 C CA . ILE A 1 285 ? 6.905 2.672 -8.989 1.00 97.50 285 ILE A CA 1
ATOM 2289 C C . ILE A 1 285 ? 7.266 3.651 -7.879 1.00 97.50 285 ILE A C 1
ATOM 2291 O O . ILE A 1 285 ? 6.844 4.807 -7.909 1.00 97.50 285 ILE A O 1
ATOM 2295 N N . ILE A 1 286 ? 8.040 3.187 -6.903 1.00 97.12 286 ILE A N 1
ATOM 2296 C CA . ILE A 1 286 ? 8.483 3.995 -5.769 1.00 97.12 286 ILE A CA 1
ATOM 2297 C C . ILE A 1 286 ? 9.967 3.777 -5.486 1.00 97.12 286 ILE A C 1
ATOM 2299 O O . ILE A 1 286 ? 10.513 2.691 -5.695 1.00 97.12 286 ILE A O 1
ATOM 2303 N N . SER A 1 287 ? 10.599 4.791 -4.905 1.00 95.56 287 SER A N 1
ATOM 2304 C CA . SER A 1 287 ? 11.864 4.640 -4.188 1.00 95.56 287 SER A CA 1
ATOM 2305 C C . SER A 1 287 ? 11.658 5.138 -2.765 1.00 95.56 287 SER A C 1
ATOM 2307 O O . SER A 1 287 ? 11.453 6.325 -2.537 1.00 95.56 287 SER A O 1
ATOM 2309 N N . SER A 1 288 ? 11.647 4.225 -1.795 1.00 93.06 288 SER A N 1
ATOM 2310 C CA . SER A 1 288 ? 11.349 4.576 -0.403 1.00 93.06 288 SER A CA 1
ATOM 2311 C C . SER A 1 288 ? 12.506 5.282 0.294 1.00 93.06 288 SER A C 1
ATOM 2313 O O . SER A 1 288 ? 12.268 6.088 1.184 1.00 93.06 288 SER A O 1
ATOM 2315 N N . LEU A 1 289 ? 13.745 4.992 -0.096 1.00 89.56 289 LEU A N 1
ATOM 2316 C CA . LEU A 1 289 ? 14.937 5.566 0.530 1.00 89.56 289 LEU A CA 1
ATOM 2317 C C . LEU A 1 289 ? 15.608 6.616 -0.364 1.00 89.56 289 LEU A C 1
ATOM 2319 O O . LEU A 1 289 ? 16.318 7.474 0.144 1.00 89.56 289 LEU A O 1
ATOM 2323 N N . GLY A 1 290 ? 15.390 6.571 -1.683 1.00 83.44 290 GLY A N 1
ATOM 2324 C CA . GLY A 1 290 ? 16.113 7.401 -2.652 1.00 83.44 290 GLY A CA 1
ATOM 2325 C C . GLY A 1 290 ? 17.549 6.934 -2.922 1.00 83.44 290 GLY A C 1
ATOM 2326 O O . GLY A 1 290 ? 18.176 7.424 -3.855 1.00 83.44 290 GLY A O 1
ATOM 2327 N N . ALA A 1 291 ? 18.053 5.976 -2.140 1.00 80.56 291 ALA A N 1
ATOM 2328 C CA . ALA A 1 291 ? 19.363 5.361 -2.291 1.00 80.56 291 ALA A CA 1
ATOM 2329 C C . ALA A 1 291 ? 19.388 3.942 -1.698 1.00 80.56 291 ALA A C 1
ATOM 2331 O O . ALA A 1 291 ? 18.594 3.600 -0.814 1.00 80.56 291 ALA A O 1
ATOM 2332 N N . ASN A 1 292 ? 20.355 3.134 -2.139 1.00 80.94 292 ASN A N 1
ATOM 2333 C CA . ASN A 1 292 ? 20.587 1.803 -1.586 1.00 80.94 292 ASN A CA 1
ATOM 2334 C C . ASN A 1 292 ? 21.320 1.876 -0.236 1.00 80.94 292 ASN A C 1
ATOM 2336 O O . ASN A 1 292 ? 22.378 2.502 -0.157 1.00 80.94 292 ASN A O 1
ATOM 2340 N N . PRO A 1 293 ? 20.823 1.199 0.813 1.00 77.25 293 PRO A N 1
ATOM 2341 C CA . PRO A 1 293 ? 21.560 1.058 2.061 1.00 77.25 293 PRO A CA 1
ATOM 2342 C C . PRO A 1 293 ? 22.735 0.079 1.904 1.00 77.25 293 PRO A C 1
ATOM 2344 O O . PRO A 1 293 ? 22.647 -0.904 1.165 1.00 77.25 293 PRO A O 1
ATOM 2347 N N . VAL A 1 294 ? 23.808 0.316 2.660 1.00 76.38 294 VAL A N 1
ATOM 2348 C CA . VAL A 1 294 ? 24.977 -0.571 2.791 1.00 76.38 294 VAL A CA 1
ATOM 2349 C C . VAL A 1 294 ? 25.003 -1.083 4.230 1.00 76.38 294 VAL A C 1
ATOM 2351 O O . VAL A 1 294 ? 24.896 -0.287 5.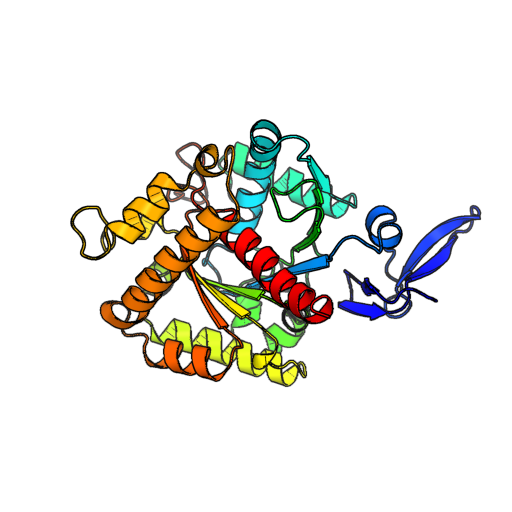157 1.00 76.38 294 VAL A O 1
ATOM 2354 N N . GLU A 1 295 ? 25.069 -2.404 4.428 1.00 74.56 295 GLU A N 1
ATOM 2355 C CA . GLU A 1 295 ? 25.084 -3.038 5.765 1.00 74.56 295 GLU A CA 1
ATOM 2356 C C . GLU A 1 295 ? 23.945 -2.579 6.701 1.00 74.56 295 GLU A C 1
ATOM 2358 O O . GLU A 1 295 ? 24.116 -2.389 7.901 1.00 74.56 295 GLU A O 1
ATOM 2363 N N . SER A 1 296 ? 22.737 -2.408 6.155 1.00 74.25 296 SER A N 1
ATOM 2364 C CA . SER A 1 296 ? 21.557 -1.908 6.890 1.00 74.25 296 SER A CA 1
ATOM 2365 C C . SER A 1 296 ? 21.665 -0.464 7.395 1.00 74.25 296 SER A C 1
ATOM 2367 O O . SER A 1 296 ? 20.885 -0.057 8.261 1.00 74.25 296 SER A O 1
ATOM 2369 N N . ARG A 1 297 ? 22.591 0.320 6.837 1.00 78.25 297 ARG A N 1
ATOM 2370 C CA . ARG A 1 297 ? 22.720 1.754 7.089 1.00 78.25 297 ARG A CA 1
ATOM 2371 C C . ARG A 1 297 ? 22.602 2.566 5.809 1.00 78.25 297 ARG A C 1
ATOM 2373 O O . ARG A 1 297 ? 23.047 2.162 4.734 1.00 78.25 297 ARG A O 1
ATOM 2380 N N . LEU A 1 298 ? 21.995 3.733 5.940 1.00 79.31 298 LEU A N 1
ATOM 2381 C CA . LEU A 1 298 ? 21.935 4.745 4.899 1.00 79.31 298 LEU A CA 1
ATOM 2382 C C . LEU A 1 298 ? 23.206 5.589 4.949 1.00 79.31 298 LEU A C 1
ATOM 2384 O O . LEU A 1 298 ? 23.587 6.080 6.006 1.00 79.31 298 LEU A O 1
ATOM 2388 N N . GLN A 1 299 ? 23.850 5.744 3.795 1.00 80.50 299 GLN A N 1
ATOM 2389 C CA . GLN A 1 299 ? 25.048 6.580 3.640 1.00 80.50 299 GLN A CA 1
ATOM 2390 C C . GLN A 1 299 ? 24.704 8.030 3.272 1.00 80.50 299 GLN A C 1
ATOM 2392 O O . GLN A 1 299 ? 25.560 8.906 3.304 1.00 80.50 299 GLN A O 1
ATOM 2397 N N . VAL A 1 300 ? 23.449 8.275 2.897 1.00 81.75 300 VAL A N 1
ATOM 2398 C CA . VAL A 1 300 ? 22.925 9.575 2.477 1.00 81.75 300 VAL A CA 1
ATOM 2399 C C . VAL A 1 300 ? 21.577 9.820 3.139 1.00 81.75 300 VAL A C 1
ATOM 2401 O O . VAL A 1 300 ? 20.907 8.880 3.575 1.00 81.75 300 VAL A O 1
ATOM 2404 N N . GLU A 1 301 ? 21.176 11.086 3.195 1.00 84.19 301 GLU A N 1
ATOM 2405 C CA . GLU A 1 301 ? 19.836 11.459 3.633 1.00 84.19 301 GLU A CA 1
ATOM 2406 C C . GLU A 1 301 ? 18.774 10.817 2.732 1.00 84.19 301 GLU A C 1
ATOM 2408 O O . GLU A 1 301 ? 18.933 10.717 1.510 1.00 84.19 301 GLU A O 1
ATOM 2413 N N . ILE A 1 302 ? 17.682 10.356 3.343 1.00 88.44 302 ILE A N 1
ATOM 2414 C CA . ILE A 1 302 ? 16.613 9.709 2.591 1.00 88.44 302 ILE A CA 1
ATOM 2415 C C . ILE A 1 302 ? 15.870 10.720 1.730 1.00 88.44 302 ILE A C 1
ATOM 2417 O O . ILE A 1 302 ? 15.448 11.775 2.192 1.00 88.44 302 ILE A O 1
ATOM 2421 N N . THR A 1 303 ? 15.646 10.361 0.470 1.00 90.88 303 THR A N 1
ATOM 2422 C CA . THR A 1 303 ? 14.908 11.200 -0.482 1.00 90.88 303 THR A CA 1
ATOM 2423 C C . THR A 1 303 ? 13.783 10.403 -1.141 1.00 90.88 303 THR A C 1
ATOM 2425 O O . THR A 1 303 ? 13.875 10.042 -2.319 1.00 90.88 303 THR A O 1
ATOM 2428 N N . PRO A 1 304 ? 12.695 10.100 -0.401 1.00 93.69 304 PRO A N 1
ATOM 2429 C CA . PRO A 1 304 ? 11.616 9.267 -0.913 1.00 93.69 304 PRO A CA 1
ATOM 2430 C C . PRO A 1 304 ? 11.004 9.837 -2.200 1.00 93.69 304 PRO A C 1
ATOM 2432 O O . PRO A 1 304 ? 10.730 11.034 -2.319 1.00 93.69 304 PRO A O 1
ATOM 2435 N N . LYS A 1 305 ? 10.758 8.960 -3.174 1.00 95.81 305 LYS A N 1
ATOM 2436 C CA . LYS A 1 305 ? 10.142 9.279 -4.466 1.00 95.81 305 LYS A CA 1
ATOM 2437 C C . LYS A 1 305 ? 8.858 8.487 -4.638 1.00 95.81 305 LYS A C 1
ATOM 2439 O O . LYS A 1 305 ? 8.855 7.266 -4.466 1.00 95.81 305 LYS A O 1
ATOM 2444 N N . ARG A 1 306 ? 7.778 9.185 -5.005 1.00 96.12 306 ARG A N 1
ATOM 2445 C CA . ARG A 1 306 ? 6.441 8.623 -5.277 1.00 96.12 306 ARG A CA 1
ATOM 2446 C C . ARG A 1 306 ? 5.851 7.824 -4.109 1.00 96.12 306 ARG A C 1
ATOM 2448 O O . ARG A 1 306 ? 4.928 7.038 -4.290 1.00 96.12 306 ARG A O 1
ATOM 2455 N N . ILE A 1 307 ? 6.349 8.039 -2.888 1.00 95.44 307 ILE A N 1
ATOM 2456 C CA . ILE A 1 307 ? 6.005 7.218 -1.717 1.00 95.44 307 ILE A CA 1
ATOM 2457 C C . ILE A 1 307 ? 4.523 7.311 -1.325 1.00 95.44 307 ILE A C 1
ATOM 2459 O O . ILE A 1 307 ? 3.967 6.379 -0.750 1.00 95.44 307 ILE A O 1
ATOM 2463 N N . PHE A 1 308 ? 3.863 8.414 -1.688 1.00 95.69 308 PHE A N 1
ATOM 2464 C CA . PHE A 1 308 ? 2.438 8.637 -1.451 1.00 95.69 308 PHE A CA 1
ATOM 2465 C C . PHE A 1 308 ? 1.530 8.117 -2.573 1.00 95.69 308 PHE A C 1
ATOM 2467 O O . PHE A 1 308 ? 0.327 7.971 -2.347 1.00 95.69 308 PHE A O 1
ATOM 2474 N N . ASP A 1 309 ? 2.065 7.771 -3.748 1.00 96.69 309 ASP A N 1
ATOM 2475 C CA . ASP A 1 309 ? 1.268 7.272 -4.873 1.00 96.69 309 ASP A CA 1
ATOM 2476 C C . ASP A 1 309 ? 0.426 6.043 -4.505 1.00 96.69 309 ASP A C 1
ATOM 2478 O O . ASP A 1 309 ? -0.762 6.029 -4.844 1.00 96.69 309 ASP A O 1
ATOM 2482 N N . PRO A 1 310 ? 0.957 5.017 -3.797 1.00 96.56 310 PRO A N 1
ATOM 2483 C CA . PRO A 1 310 ? 0.141 3.870 -3.418 1.00 96.56 310 PRO A CA 1
ATOM 2484 C C . PRO A 1 310 ? -1.042 4.259 -2.526 1.00 96.56 310 PRO A C 1
ATOM 2486 O O . PRO A 1 310 ? -2.141 3.740 -2.704 1.00 96.56 310 PRO A O 1
ATOM 2489 N N . LEU A 1 311 ? -0.854 5.216 -1.612 1.00 95.25 311 LEU A N 1
ATOM 2490 C CA . LEU A 1 311 ? -1.916 5.689 -0.724 1.00 95.25 311 LEU A CA 1
ATOM 2491 C C . LEU A 1 311 ? -2.982 6.500 -1.476 1.00 95.25 311 LEU A C 1
ATOM 2493 O O . LEU A 1 311 ? -4.183 6.357 -1.224 1.00 95.25 311 LEU A O 1
ATOM 2497 N N . LEU A 1 312 ? -2.558 7.326 -2.434 1.00 94.62 312 LEU A N 1
ATOM 2498 C CA . LEU A 1 312 ? -3.467 8.070 -3.305 1.00 94.62 312 LEU A CA 1
ATOM 2499 C C . LEU A 1 312 ? -4.270 7.126 -4.208 1.00 94.62 312 LEU A C 1
ATOM 2501 O O . LEU A 1 312 ? -5.466 7.345 -4.395 1.00 94.62 312 LEU A O 1
ATOM 2505 N N . TRP A 1 313 ? -3.664 6.037 -4.694 1.00 94.88 313 TRP A N 1
ATOM 2506 C CA . TRP A 1 313 ? -4.379 4.965 -5.391 1.00 94.88 313 TRP A CA 1
ATOM 2507 C C . TRP A 1 313 ? -5.422 4.288 -4.500 1.00 94.88 313 TRP A C 1
ATOM 2509 O O . TRP A 1 313 ? -6.570 4.160 -4.929 1.00 94.88 313 TRP A O 1
ATOM 2519 N N . VAL A 1 314 ? -5.050 3.899 -3.272 1.00 93.88 314 VAL A N 1
ATOM 2520 C CA . VAL A 1 314 ? -5.976 3.311 -2.284 1.00 93.88 314 VAL A CA 1
ATOM 2521 C C . VAL A 1 314 ? -7.198 4.211 -2.108 1.00 93.88 314 VAL A C 1
ATOM 2523 O O . VAL A 1 314 ? -8.331 3.775 -2.302 1.00 93.88 314 VAL A O 1
ATOM 2526 N N . THR A 1 315 ? -6.961 5.495 -1.843 1.00 92.31 315 THR A N 1
ATOM 2527 C CA . THR A 1 315 ? -8.022 6.472 -1.565 1.00 92.31 315 THR A CA 1
ATOM 2528 C C . THR A 1 315 ? -8.876 6.781 -2.799 1.00 92.31 315 THR A C 1
ATOM 2530 O O . THR A 1 315 ? -10.094 6.945 -2.712 1.00 92.31 315 THR A O 1
ATOM 2533 N N . TYR A 1 316 ? -8.260 6.867 -3.980 1.00 90.50 316 TYR A N 1
ATOM 2534 C CA . TYR A 1 316 ? -8.976 7.130 -5.226 1.00 90.50 316 TYR A CA 1
ATOM 2535 C C . TYR A 1 316 ? -9.905 5.972 -5.610 1.00 90.50 316 TYR A C 1
ATOM 2537 O O . TYR A 1 316 ? -11.054 6.201 -6.003 1.00 90.50 316 TYR A O 1
ATOM 2545 N N . GLN A 1 317 ? -9.430 4.730 -5.484 1.00 89.00 317 GLN A N 1
ATOM 2546 C CA . GLN A 1 317 ? -10.226 3.554 -5.830 1.00 89.00 317 GLN A CA 1
ATOM 2547 C C . GLN A 1 317 ? -11.344 3.315 -4.814 1.00 89.00 317 GLN A C 1
ATOM 2549 O O . GLN A 1 317 ? -12.457 2.979 -5.228 1.00 89.00 317 GLN A O 1
ATOM 2554 N N . SER A 1 318 ? -11.109 3.586 -3.525 1.00 79.44 318 SER A N 1
ATOM 2555 C CA . SER A 1 318 ? -12.152 3.454 -2.501 1.00 79.44 318 SER A CA 1
ATOM 2556 C C . SER A 1 318 ? -13.302 4.450 -2.687 1.00 79.44 318 SER A C 1
ATOM 2558 O O . SER A 1 318 ? -14.476 4.122 -2.496 1.00 79.44 318 SER A O 1
ATOM 2560 N N . LEU A 1 319 ? -12.999 5.656 -3.179 1.00 74.25 319 LEU A N 1
ATOM 2561 C CA . LEU A 1 319 ? -13.992 6.673 -3.542 1.00 74.25 319 LEU A CA 1
ATOM 2562 C C . LEU A 1 319 ? -14.834 6.323 -4.772 1.00 74.25 319 LEU A C 1
ATOM 2564 O O . LEU A 1 319 ? -15.978 6.768 -4.878 1.00 74.25 319 LEU A O 1
ATOM 2568 N N . SER A 1 320 ? -14.287 5.561 -5.722 1.00 56.34 320 SER A N 1
ATOM 2569 C CA . SER A 1 320 ? -14.999 5.201 -6.957 1.00 56.34 320 SER A CA 1
ATOM 2570 C C . SER A 1 320 ? -16.262 4.371 -6.685 1.00 56.34 320 SER A C 1
ATOM 2572 O O . SER A 1 320 ? -17.244 4.475 -7.420 1.00 56.34 320 SER A O 1
ATOM 2574 N N . TRP A 1 321 ? -16.269 3.615 -5.584 1.00 46.59 321 TRP A N 1
ATOM 2575 C CA . TRP A 1 321 ? -17.446 2.916 -5.078 1.00 46.59 321 TRP A CA 1
ATOM 2576 C C . TRP A 1 321 ? -18.483 3.890 -4.492 1.00 46.59 321 TRP A C 1
ATOM 2578 O O . TRP A 1 321 ? -19.663 3.796 -4.821 1.00 46.59 321 TRP A O 1
ATOM 2588 N N . PHE A 1 322 ? -18.042 4.899 -3.731 1.00 41.31 322 PHE A N 1
ATOM 2589 C CA . PHE A 1 322 ? -18.914 5.943 -3.170 1.00 41.31 322 PHE A CA 1
ATOM 2590 C C . PHE A 1 322 ? -19.598 6.803 -4.246 1.00 41.31 322 PHE A C 1
ATOM 2592 O O . PHE A 1 322 ? -20.769 7.146 -4.109 1.00 41.31 322 PHE A O 1
ATOM 2599 N N . LYS A 1 323 ? -18.914 7.101 -5.359 1.00 43.00 323 LYS A N 1
ATOM 2600 C CA . LYS A 1 323 ? -19.523 7.837 -6.484 1.00 43.00 323 LYS A CA 1
ATOM 2601 C C . LYS A 1 323 ? -20.645 7.068 -7.189 1.00 43.00 323 LYS A C 1
ATOM 2603 O O . LYS A 1 323 ? -21.546 7.706 -7.720 1.00 43.00 323 LYS A O 1
ATOM 2608 N N . LYS A 1 324 ? -20.628 5.729 -7.168 1.00 39.59 324 LYS A N 1
ATOM 2609 C CA . LYS A 1 324 ? -21.731 4.894 -7.683 1.00 39.59 324 LYS A CA 1
ATOM 2610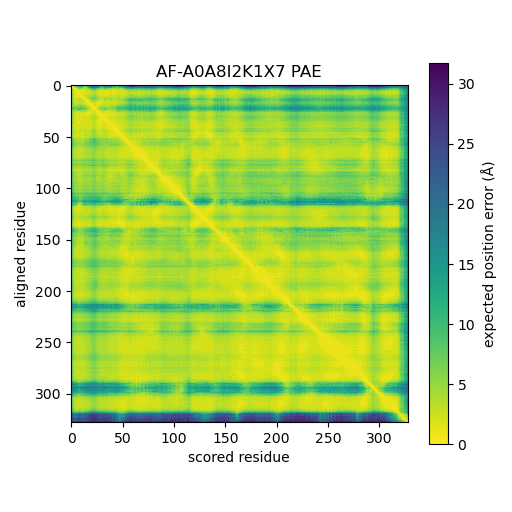 C C . LYS A 1 324 ? -22.942 4.831 -6.745 1.00 39.59 324 LYS A C 1
ATOM 2612 O O . LYS A 1 324 ? -24.025 4.512 -7.205 1.00 39.59 324 LYS A O 1
ATOM 2617 N N . LEU A 1 325 ? -22.767 5.130 -5.458 1.00 36.31 325 LEU A N 1
ATOM 2618 C CA . LEU A 1 325 ? -23.847 5.140 -4.460 1.00 36.31 325 LEU A CA 1
ATOM 2619 C C . LEU A 1 325 ? -24.563 6.493 -4.346 1.00 36.31 325 LEU A C 1
ATOM 2621 O O . LEU A 1 325 ? -25.659 6.547 -3.804 1.00 36.31 325 LEU A O 1
ATOM 2625 N N . ILE A 1 326 ? -23.946 7.570 -4.842 1.00 32.81 326 ILE A N 1
ATOM 2626 C CA . ILE A 1 326 ? -24.479 8.945 -4.776 1.00 32.81 326 ILE A CA 1
ATOM 2627 C C . ILE A 1 326 ? -24.805 9.493 -6.182 1.00 32.81 326 ILE A C 1
ATOM 2629 O O . ILE A 1 326 ? -25.244 10.625 -6.327 1.00 32.81 326 ILE A O 1
ATOM 2633 N N . SER A 1 327 ? -24.640 8.693 -7.241 1.00 32.03 327 SER A N 1
ATOM 2634 C CA . SER A 1 327 ? -25.257 8.991 -8.542 1.00 32.03 327 SER A CA 1
ATOM 2635 C C . SER A 1 327 ? -26.702 8.479 -8.546 1.00 32.03 327 SER A C 1
ATOM 2637 O O . SER A 1 327 ? -26.986 7.411 -9.085 1.00 32.03 327 SER A O 1
ATOM 2639 N N . ILE A 1 328 ? -27.577 9.240 -7.880 1.00 33.75 328 ILE A N 1
ATOM 2640 C CA . ILE A 1 328 ? -29.017 9.327 -8.165 1.00 33.75 328 ILE A CA 1
ATOM 2641 C C . ILE A 1 328 ? -29.233 10.644 -8.899 1.00 33.75 328 ILE A C 1
ATOM 2643 O O . ILE A 1 328 ? -28.659 11.655 -8.428 1.00 33.75 328 ILE A O 1
#